Protein AF-Q2U4Q0-F1 (afdb_monomer)

Organism: Aspergillus oryzae (strain ATCC 42149 / RIB 40) (NCBI:txid510516)

Sequence (214 aa):
MKDWILLYANWPEGVLLLLQAGYKAHEYELYAALDFDCESSVCILIETGNVIVGYGELWAATRHPNSKIADLIIQALVDRRKRLQLLAEAHLSVDELSELKIRPDVLIDLQTQQVIQILRAKNIDLSGAIEPYPWSVYEALGHNYTIADRVWEAGFRDVDVPCVRGRTLLMTKRCETGLYFKYILEEAAWLLGKGAQPYRLCENTPALHFVGFA

pLDDT: mean 88.52, std 9.4, range [42.81, 96.56]

Radius of gyration: 18.7 Å; Cα contacts (8 Å, |Δi|>4): 264; chains: 1; bounding box: 43×41×54 Å

Mean predicted aligned error: 5.36 Å

Solvent-accessible surface area (backbone atoms only — not comparable to full-atom values): 12236 Å² total; per-residue (Å²): 132,71,73,70,62,41,69,31,19,69,32,46,70,53,45,50,52,42,47,74,73,68,48,80,66,47,58,64,42,45,52,34,3,58,76,58,70,23,59,65,27,39,51,55,47,52,74,66,57,63,33,77,74,47,58,68,55,44,32,51,32,63,72,43,89,56,63,64,53,30,48,54,51,51,49,55,39,45,54,27,34,50,50,38,48,53,52,44,68,75,74,45,52,73,65,58,36,54,76,65,65,64,47,99,86,36,46,70,42,58,52,45,51,61,54,52,50,54,42,49,75,69,70,52,88,50,85,74,40,76,72,96,68,80,58,42,76,73,73,29,36,76,88,41,58,73,57,51,51,51,48,36,74,70,27,53,62,68,54,61,57,51,34,100,84,55,38,23,65,64,46,64,66,70,68,56,88,82,67,58,66,67,57,59,52,53,48,48,51,49,42,46,75,67,65,31,58,55,73,46,65,45,96,86,40,38,24,49,54,46,58,76,74,83

Nearest PDB structures (foldseek):
  7dxc-assembly1_B  TM=4.354E-01  e=8.503E+00  Homo sapiens

Secondary structure (DSSP, 8-state):
--GGGGGGGG-HHHHHHHHHTT----HHHHHHHHHTT-HHHHHHHHHTS-S---HHHHHHHHH-S-HHHHHHHHHHHHHHHHHHHHHHHHHS-HHHHHHTT--TTS---TTHHHHHHHHHHTT---TTT--SS---GGGSSTT-HHHHHHHHHTT---SS---TTS--TTT-----TT--HHHHHHHHHHHHHTT--TT-EETTEEHHHHHHT-

Structure (mmCIF, N/CA/C/O backbone):
data_AF-Q2U4Q0-F1
#
_entry.id   AF-Q2U4Q0-F1
#
loop_
_atom_site.group_PDB
_atom_site.id
_atom_site.type_symbol
_atom_site.label_atom_id
_atom_site.label_alt_id
_atom_site.label_comp_id
_atom_site.label_asym_id
_atom_site.label_entity_id
_atom_site.label_seq_id
_atom_site.pdbx_PDB_ins_code
_atom_site.Cartn_x
_atom_site.Cartn_y
_atom_site.Cartn_z
_atom_site.occupancy
_atom_site.B_iso_or_equiv
_atom_site.auth_seq_id
_atom_site.auth_comp_id
_atom_site.auth_asym_id
_atom_site.auth_atom_id
_atom_site.pdbx_PDB_model_num
ATOM 1 N N . MET A 1 1 ? 21.121 -16.406 -8.727 1.00 52.62 1 MET A N 1
ATOM 2 C CA . MET A 1 1 ? 20.197 -15.728 -9.659 1.00 52.62 1 MET A CA 1
ATOM 3 C C . MET A 1 1 ? 20.902 -15.636 -11.002 1.00 52.62 1 MET A C 1
ATOM 5 O O . MET A 1 1 ? 22.125 -15.600 -10.999 1.00 52.62 1 MET A O 1
ATOM 9 N N . LYS A 1 2 ? 20.203 -15.728 -12.134 1.00 62.81 2 LYS A N 1
ATOM 10 C CA . LYS A 1 2 ? 20.845 -15.551 -13.443 1.00 62.81 2 LYS A CA 1
ATOM 11 C C . LYS A 1 2 ? 20.710 -14.076 -13.821 1.00 62.81 2 LYS A C 1
ATOM 13 O O . LYS A 1 2 ? 19.680 -13.697 -14.361 1.00 62.81 2 LYS A O 1
ATOM 18 N N . ASP A 1 3 ? 21.732 -13.276 -13.520 1.00 73.38 3 ASP A N 1
ATOM 19 C CA . ASP A 1 3 ? 21.724 -11.804 -13.650 1.00 73.38 3 ASP A CA 1
ATOM 20 C C . ASP A 1 3 ? 21.332 -11.301 -15.047 1.00 73.38 3 ASP A C 1
ATOM 22 O O . ASP A 1 3 ? 20.834 -10.190 -15.199 1.00 73.38 3 ASP A O 1
ATOM 26 N N . TRP A 1 4 ? 21.490 -12.137 -16.079 1.00 81.88 4 TRP A N 1
ATOM 27 C CA . TRP A 1 4 ? 21.080 -11.788 -17.435 1.00 81.88 4 TRP A CA 1
ATOM 28 C C . TRP A 1 4 ? 19.573 -11.570 -17.587 1.00 81.88 4 TRP A C 1
ATOM 30 O O . TRP A 1 4 ? 19.191 -10.836 -18.488 1.00 81.88 4 TRP A O 1
ATOM 40 N N . ILE A 1 5 ? 18.719 -12.175 -16.750 1.00 82.38 5 ILE A N 1
ATOM 41 C CA . ILE A 1 5 ? 17.253 -12.032 -16.861 1.00 82.38 5 ILE A CA 1
ATOM 42 C C . ILE A 1 5 ? 16.837 -10.585 -16.576 1.00 82.38 5 ILE A C 1
ATOM 44 O O . ILE A 1 5 ? 15.990 -10.040 -17.277 1.00 82.38 5 ILE A O 1
ATOM 48 N N . LEU A 1 6 ? 17.521 -9.923 -15.640 1.00 86.44 6 LEU A N 1
ATOM 49 C CA . LEU A 1 6 ? 17.271 -8.521 -15.306 1.00 86.44 6 LEU A CA 1
ATOM 50 C C . LEU A 1 6 ? 17.540 -7.592 -16.494 1.00 86.44 6 LEU A C 1
ATOM 52 O O . LEU A 1 6 ? 16.857 -6.587 -16.644 1.00 86.44 6 LEU A O 1
ATOM 56 N N . LEU A 1 7 ? 18.468 -7.951 -17.389 1.00 85.62 7 LEU A N 1
ATOM 57 C CA . LEU A 1 7 ? 18.750 -7.164 -18.595 1.00 85.62 7 LEU A CA 1
ATOM 58 C C . LEU A 1 7 ? 17.563 -7.111 -19.560 1.00 85.62 7 LEU A C 1
ATOM 60 O O . LEU A 1 7 ? 17.496 -6.189 -20.359 1.00 85.62 7 LEU A O 1
ATOM 64 N N . TYR A 1 8 ? 16.631 -8.067 -19.493 1.00 89.81 8 TYR A N 1
ATOM 65 C CA . TYR A 1 8 ? 15.433 -8.060 -20.334 1.00 89.81 8 TYR A CA 1
ATOM 66 C C . TYR A 1 8 ? 14.369 -7.100 -19.801 1.00 89.81 8 TYR A C 1
ATOM 68 O O . TYR A 1 8 ? 13.437 -6.784 -20.527 1.00 89.81 8 TYR A O 1
ATOM 76 N N . ALA A 1 9 ? 14.504 -6.588 -18.574 1.00 91.06 9 ALA A N 1
ATOM 77 C CA . ALA A 1 9 ? 13.522 -5.684 -17.985 1.00 91.06 9 ALA A CA 1
ATOM 78 C C . ALA A 1 9 ? 13.426 -4.327 -18.711 1.00 91.06 9 ALA A C 1
ATOM 80 O O . ALA A 1 9 ? 12.410 -3.648 -18.596 1.00 91.06 9 ALA A O 1
ATOM 81 N N . ASN A 1 10 ? 14.423 -3.950 -19.520 1.00 93.88 10 ASN A N 1
ATOM 82 C CA . ASN A 1 10 ? 14.345 -2.788 -20.415 1.00 93.88 10 ASN A CA 1
ATOM 83 C C . ASN A 1 10 ? 13.775 -3.107 -21.813 1.00 93.88 10 ASN A C 1
ATOM 85 O O . ASN A 1 10 ? 13.689 -2.212 -22.653 1.00 93.88 10 ASN A O 1
ATOM 89 N N . TRP A 1 11 ? 13.410 -4.366 -22.072 1.00 95.62 11 TRP A N 1
ATOM 90 C CA . TRP A 1 11 ? 12.935 -4.858 -23.360 1.00 95.62 11 TRP A CA 1
ATOM 91 C C . TRP A 1 11 ? 11.578 -5.571 -23.196 1.00 95.62 11 TRP A C 1
ATOM 93 O O . TRP A 1 11 ? 11.540 -6.788 -22.990 1.00 95.62 11 TRP A O 1
ATOM 103 N N . PRO A 1 12 ? 10.452 -4.840 -23.304 1.00 95.88 12 PRO A N 1
ATOM 104 C CA . PRO A 1 12 ? 9.107 -5.367 -23.054 1.00 95.88 12 PRO A CA 1
ATOM 105 C C . PRO A 1 12 ? 8.765 -6.636 -23.847 1.00 95.88 12 PRO A C 1
ATOM 107 O O . PRO A 1 12 ? 8.226 -7.595 -23.293 1.00 95.88 12 PRO A O 1
ATOM 110 N N . GLU A 1 13 ? 9.118 -6.697 -25.133 1.00 96.56 13 GLU A N 1
ATOM 111 C CA . GLU A 1 13 ? 8.886 -7.885 -25.959 1.00 96.56 13 GLU A CA 1
ATOM 112 C C . GLU A 1 13 ? 9.738 -9.070 -25.488 1.00 96.56 13 GLU A C 1
ATOM 114 O O . GLU A 1 13 ? 9.281 -10.211 -25.511 1.00 96.56 13 GLU A O 1
ATOM 119 N N . GLY A 1 14 ? 10.952 -8.804 -25.003 1.00 93.69 14 GLY A N 1
ATOM 120 C CA . GLY A 1 14 ? 11.817 -9.800 -24.381 1.00 93.69 14 GLY A CA 1
ATOM 121 C C . GLY A 1 14 ? 11.211 -10.378 -23.104 1.00 93.69 14 GLY A C 1
ATOM 122 O O . GLY A 1 14 ? 11.193 -11.598 -22.935 1.00 93.69 14 GLY A O 1
ATOM 123 N N . VAL A 1 15 ? 10.652 -9.523 -22.239 1.00 94.00 15 VAL A N 1
ATOM 124 C CA . VAL A 1 15 ? 9.909 -9.955 -21.042 1.00 94.00 15 VAL A CA 1
ATOM 125 C C . VAL A 1 15 ? 8.746 -10.864 -21.438 1.00 94.00 15 VAL A C 1
ATOM 127 O O . VAL A 1 15 ? 8.617 -11.961 -20.895 1.00 94.00 15 VAL A O 1
ATOM 130 N N . LEU A 1 16 ? 7.938 -10.466 -22.426 1.00 95.19 16 LEU A N 1
ATOM 131 C CA . LEU A 1 16 ? 6.813 -11.276 -22.908 1.00 95.19 16 LEU A CA 1
ATOM 132 C C . LEU A 1 16 ? 7.259 -12.641 -23.435 1.00 95.19 16 LEU A C 1
ATOM 134 O O . LEU A 1 16 ? 6.641 -13.649 -23.098 1.00 95.19 16 LEU A O 1
ATOM 138 N N . LEU A 1 17 ? 8.340 -12.698 -24.217 1.00 94.94 17 LEU A N 1
ATOM 139 C CA . LEU A 1 17 ? 8.884 -13.958 -24.731 1.00 94.94 17 LEU A CA 1
ATOM 140 C C . LEU A 1 17 ? 9.327 -14.894 -23.600 1.00 94.94 17 LEU A C 1
ATOM 142 O O . LEU A 1 17 ? 9.048 -16.093 -23.653 1.00 94.94 17 LEU A O 1
ATOM 146 N N . LEU A 1 18 ? 9.981 -14.362 -22.561 1.00 92.94 18 LEU A N 1
ATOM 147 C CA . LEU A 1 18 ? 10.373 -15.153 -21.393 1.00 92.94 18 LEU A CA 1
ATOM 148 C C . LEU A 1 18 ? 9.142 -15.710 -20.670 1.00 92.94 18 LEU A C 1
ATOM 150 O O . LEU A 1 18 ? 9.081 -16.913 -20.402 1.00 92.94 18 LEU A O 1
ATOM 154 N N . LEU A 1 19 ? 8.143 -14.866 -20.404 1.00 93.25 19 LEU A N 1
ATOM 155 C CA . LEU A 1 19 ? 6.892 -15.270 -19.757 1.00 93.25 19 LEU A CA 1
ATOM 156 C C . LEU A 1 19 ? 6.155 -16.351 -20.566 1.00 93.25 19 LEU A C 1
ATOM 158 O O . LEU A 1 19 ? 5.730 -17.362 -20.007 1.00 93.25 19 LEU A O 1
ATOM 162 N N . GLN A 1 20 ? 6.068 -16.191 -21.889 1.00 93.94 20 GLN A N 1
ATOM 163 C CA . GLN A 1 20 ? 5.470 -17.175 -22.801 1.00 93.94 20 GLN A CA 1
ATOM 164 C C . GLN A 1 20 ? 6.229 -18.508 -22.817 1.00 93.94 20 GLN A C 1
ATOM 166 O O . GLN A 1 20 ? 5.615 -19.563 -22.969 1.00 93.94 20 GLN A O 1
ATOM 171 N N . ALA A 1 21 ? 7.547 -18.485 -22.605 1.00 94.44 21 ALA A N 1
ATOM 172 C CA . ALA A 1 21 ? 8.371 -19.684 -22.458 1.00 94.44 21 ALA A CA 1
ATOM 173 C C . ALA A 1 21 ? 8.210 -20.380 -21.087 1.00 94.44 21 ALA A C 1
ATOM 175 O O . ALA A 1 21 ? 8.900 -21.363 -20.809 1.00 94.44 21 ALA A O 1
ATOM 176 N N . GLY A 1 22 ? 7.311 -19.893 -20.225 1.00 92.12 22 GLY A N 1
ATOM 177 C CA . GLY A 1 22 ? 7.033 -20.457 -18.904 1.00 92.12 22 GLY A CA 1
ATOM 178 C C . GLY A 1 22 ? 7.947 -19.930 -17.799 1.00 92.12 22 GLY A C 1
ATOM 179 O O . GLY A 1 22 ? 7.948 -20.481 -16.694 1.00 92.12 22 GLY A O 1
ATOM 180 N N . TYR A 1 23 ? 8.727 -18.879 -18.067 1.00 91.62 23 TYR A N 1
ATOM 181 C CA . TYR A 1 23 ? 9.462 -18.189 -17.017 1.00 91.62 23 TYR A CA 1
ATOM 182 C C . TYR A 1 23 ? 8.485 -17.529 -16.037 1.00 91.62 23 TYR A C 1
ATOM 184 O O . TYR A 1 23 ? 7.518 -16.884 -16.440 1.00 91.62 23 TYR A O 1
ATOM 192 N N . LYS A 1 24 ? 8.752 -17.677 -14.738 1.00 90.81 24 LYS A N 1
ATOM 193 C CA . LYS A 1 24 ? 7.996 -17.008 -13.678 1.00 90.81 24 LYS A CA 1
ATOM 194 C C . LYS A 1 24 ? 8.797 -15.810 -13.196 1.00 90.81 24 LYS A C 1
ATOM 196 O O . LYS A 1 24 ? 9.870 -15.998 -12.623 1.00 90.81 24 LYS A O 1
ATOM 201 N N . ALA A 1 25 ? 8.281 -14.615 -13.461 1.00 89.81 25 ALA A N 1
ATOM 202 C CA . ALA A 1 25 ? 8.851 -13.378 -12.946 1.00 89.81 25 ALA A CA 1
ATOM 203 C C . ALA A 1 25 ? 8.708 -13.298 -11.421 1.00 89.81 25 ALA A C 1
ATOM 205 O O . ALA A 1 25 ? 7.755 -13.837 -10.853 1.00 89.81 25 ALA A O 1
ATOM 206 N N . HIS A 1 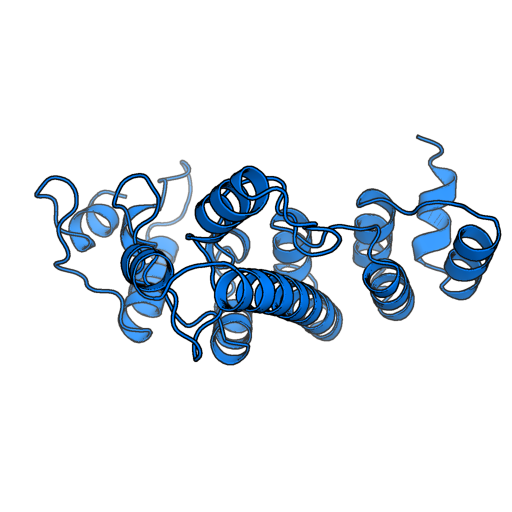26 ? 9.662 -12.622 -10.794 1.00 88.69 26 HIS A N 1
ATOM 207 C CA . HIS A 1 26 ? 9.711 -12.312 -9.374 1.00 88.69 26 HIS A CA 1
ATOM 208 C C . HIS A 1 26 ? 9.903 -10.796 -9.196 1.00 88.69 26 HIS A C 1
ATOM 210 O O . HIS A 1 26 ? 9.943 -10.018 -10.151 1.00 88.69 26 HIS A O 1
ATOM 216 N N . GLU A 1 27 ? 10.018 -10.356 -7.949 1.00 88.38 27 GLU A N 1
ATOM 217 C CA . GLU A 1 27 ? 10.140 -8.947 -7.580 1.00 88.38 27 GLU A CA 1
ATOM 218 C C . GLU A 1 27 ? 11.406 -8.299 -8.168 1.00 88.38 27 GLU A C 1
ATOM 220 O O . GLU A 1 27 ? 11.396 -7.120 -8.510 1.00 88.38 27 GLU A O 1
ATOM 225 N N . TYR A 1 28 ? 12.484 -9.067 -8.363 1.00 89.56 28 TYR A N 1
ATOM 226 C CA . TYR A 1 28 ? 13.745 -8.564 -8.920 1.00 89.56 28 TYR A CA 1
ATOM 227 C C . TYR A 1 28 ? 13.606 -8.028 -10.347 1.00 89.56 28 TYR A C 1
ATOM 229 O O . TYR A 1 28 ? 14.205 -7.006 -10.675 1.00 89.56 28 TYR A O 1
ATOM 237 N N . GLU A 1 29 ? 12.806 -8.682 -11.192 1.00 92.19 29 GLU A N 1
ATOM 238 C CA . GLU A 1 29 ? 12.559 -8.208 -12.555 1.00 92.19 29 GLU A CA 1
ATOM 239 C C . GLU A 1 29 ? 11.753 -6.903 -12.551 1.00 92.19 29 GLU A C 1
ATOM 241 O O . GLU A 1 29 ? 11.990 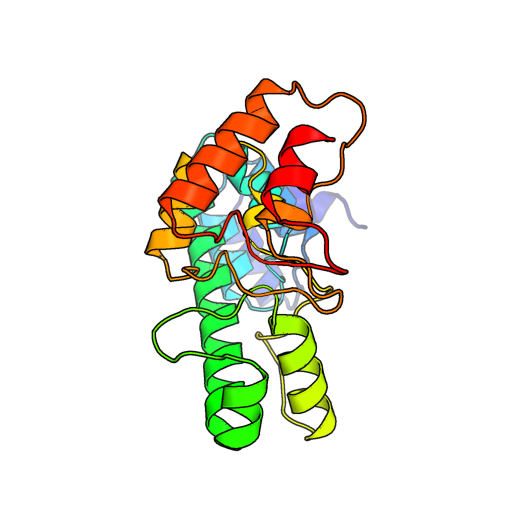-6.037 -13.393 1.00 92.19 29 GLU A O 1
ATOM 246 N N . LEU A 1 30 ? 10.853 -6.728 -11.575 1.00 92.81 30 LEU A N 1
ATOM 247 C CA . LEU A 1 30 ? 10.122 -5.477 -11.390 1.00 92.81 30 LEU A CA 1
ATOM 248 C C . LEU A 1 30 ? 11.056 -4.359 -10.920 1.00 92.81 30 LEU A C 1
ATOM 250 O O . LEU A 1 30 ? 11.020 -3.283 -11.506 1.00 92.81 30 LEU A O 1
ATOM 254 N N . TYR A 1 31 ? 11.944 -4.611 -9.951 1.00 91.62 31 TYR A N 1
ATOM 255 C CA . TYR A 1 31 ? 12.970 -3.632 -9.563 1.00 91.62 31 TYR A CA 1
ATOM 256 C C . TYR A 1 31 ? 13.856 -3.231 -10.741 1.00 91.62 31 TYR A C 1
ATOM 258 O O . TYR A 1 31 ? 14.076 -2.044 -10.951 1.00 91.62 31 TYR A O 1
ATOM 266 N N . ALA A 1 32 ? 14.299 -4.189 -11.557 1.00 92.44 32 ALA A N 1
ATOM 267 C CA . ALA A 1 32 ? 15.077 -3.875 -12.749 1.00 92.44 32 ALA A CA 1
ATOM 268 C C . ALA A 1 32 ? 14.277 -3.011 -13.742 1.00 92.44 32 ALA A C 1
ATOM 270 O O . ALA A 1 32 ? 14.813 -2.049 -14.284 1.00 92.44 32 ALA A O 1
ATOM 271 N N . ALA A 1 33 ? 12.990 -3.302 -13.962 1.00 93.88 33 ALA A N 1
ATOM 272 C CA . ALA A 1 33 ? 12.140 -2.497 -14.842 1.00 93.88 33 ALA A CA 1
ATOM 273 C C . ALA A 1 33 ? 11.937 -1.067 -14.310 1.00 93.88 33 ALA A C 1
ATOM 275 O O . ALA A 1 33 ? 11.908 -0.124 -15.103 1.00 93.88 33 ALA A O 1
ATOM 276 N N . LEU A 1 34 ? 11.836 -0.908 -12.984 1.00 93.12 34 LEU A N 1
ATOM 277 C CA . LEU A 1 34 ? 11.819 0.394 -12.314 1.00 93.12 34 LEU A CA 1
ATOM 278 C C . LEU A 1 34 ? 13.154 1.130 -12.512 1.00 93.12 34 LEU A C 1
ATOM 280 O O . LEU A 1 34 ? 13.144 2.281 -12.926 1.00 93.12 34 LEU A O 1
ATOM 284 N N . ASP A 1 35 ? 14.293 0.469 -12.295 1.00 91.56 35 ASP A N 1
ATOM 285 C CA . ASP A 1 35 ? 15.627 1.067 -12.463 1.00 91.56 35 ASP A CA 1
ATOM 286 C C . ASP A 1 35 ? 15.902 1.504 -13.913 1.00 91.56 35 ASP A C 1
ATOM 288 O O . ASP A 1 35 ? 16.588 2.500 -14.151 1.00 91.56 35 ASP A O 1
ATOM 292 N N . PHE A 1 36 ? 15.356 0.778 -14.892 1.00 92.56 36 PHE A N 1
ATOM 293 C CA . PHE A 1 36 ? 15.448 1.122 -16.311 1.00 92.56 36 PHE A CA 1
ATOM 294 C C . PHE A 1 36 ? 14.416 2.161 -16.781 1.00 92.56 36 PHE A C 1
ATOM 296 O O . PHE A 1 36 ? 14.435 2.501 -17.964 1.00 92.56 36 PHE A O 1
ATOM 303 N N . ASP A 1 37 ? 13.523 2.651 -15.910 1.00 94.06 37 ASP A N 1
ATOM 304 C CA . ASP A 1 37 ? 12.395 3.530 -16.271 1.00 94.06 37 ASP A CA 1
ATOM 305 C C . ASP A 1 37 ? 11.551 2.954 -17.430 1.00 94.06 37 ASP A C 1
ATOM 307 O O . ASP A 1 37 ? 11.151 3.641 -18.373 1.00 94.06 37 ASP A O 1
ATOM 311 N N . CYS A 1 38 ? 11.310 1.639 -17.398 1.00 94.81 38 CYS A N 1
ATOM 312 C CA . CYS A 1 38 ? 10.615 0.929 -18.467 1.00 94.81 38 CYS A CA 1
ATOM 313 C C . CYS A 1 38 ? 9.142 0.684 -18.107 1.00 94.81 38 CYS A C 1
ATOM 315 O O . CYS A 1 38 ? 8.758 -0.406 -17.679 1.00 94.81 38 CYS A O 1
ATOM 317 N N . GLU A 1 39 ? 8.301 1.702 -18.315 1.00 95.94 39 GLU A N 1
ATOM 318 C CA . GLU A 1 39 ? 6.855 1.680 -18.019 1.00 95.94 39 GLU A CA 1
ATOM 319 C C . GLU A 1 39 ? 6.140 0.433 -18.573 1.00 95.94 39 GLU A C 1
ATOM 321 O O . GLU A 1 39 ? 5.369 -0.214 -17.865 1.00 95.94 39 GLU A O 1
ATOM 326 N N . SER A 1 40 ? 6.423 0.051 -19.823 1.00 96.19 40 SER A N 1
ATOM 327 C CA . SER A 1 40 ? 5.791 -1.113 -20.455 1.00 96.19 40 SER A CA 1
ATOM 328 C C . SER A 1 40 ? 6.171 -2.429 -19.778 1.00 96.19 40 SER A C 1
ATOM 330 O O . SER A 1 40 ? 5.297 -3.262 -19.551 1.00 96.19 40 SER A O 1
ATOM 332 N N . SER A 1 41 ? 7.442 -2.613 -19.407 1.00 96.06 41 SER A N 1
ATOM 333 C CA . SER A 1 41 ? 7.876 -3.806 -18.672 1.00 96.06 41 SER A CA 1
ATOM 334 C C . SER A 1 41 ? 7.278 -3.853 -17.270 1.00 96.06 41 SER A C 1
ATOM 336 O O . SER A 1 41 ? 6.834 -4.916 -16.846 1.00 96.06 41 SER A O 1
ATOM 338 N N . VAL A 1 42 ? 7.200 -2.714 -16.570 1.00 95.69 42 VAL A N 1
ATOM 339 C CA . VAL A 1 42 ? 6.515 -2.611 -15.269 1.00 95.69 42 VAL A CA 1
ATOM 340 C C . VAL A 1 42 ? 5.065 -3.079 -15.395 1.00 95.69 42 VAL A C 1
ATOM 342 O O . VAL A 1 42 ? 4.631 -3.932 -14.623 1.00 95.69 42 VAL A O 1
ATOM 345 N N . CYS A 1 43 ? 4.339 -2.578 -16.398 1.00 95.75 43 CYS A N 1
ATOM 346 C CA . CYS A 1 43 ? 2.952 -2.963 -16.655 1.00 95.75 43 CYS A CA 1
ATOM 347 C C . CYS A 1 43 ? 2.816 -4.477 -16.893 1.00 95.75 43 CYS A C 1
ATOM 349 O O . CYS A 1 43 ? 2.079 -5.150 -16.174 1.00 95.75 43 CYS A O 1
ATOM 351 N N . ILE A 1 44 ? 3.608 -5.033 -17.818 1.00 95.62 44 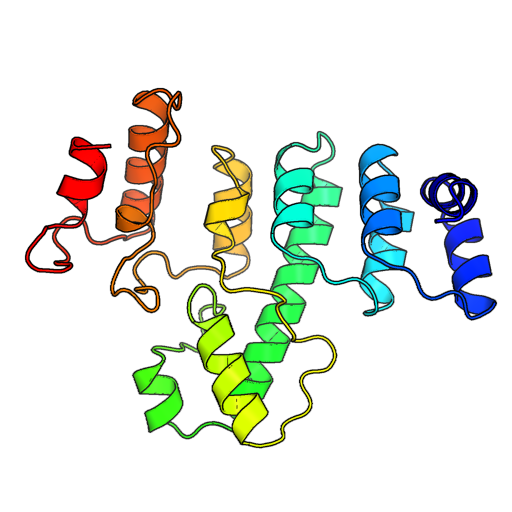ILE A N 1
ATOM 352 C CA . ILE A 1 44 ? 3.598 -6.468 -18.148 1.00 95.62 44 ILE A CA 1
ATOM 353 C C . ILE A 1 44 ? 3.855 -7.328 -16.905 1.00 95.62 44 ILE A C 1
ATOM 355 O O . ILE A 1 44 ? 3.164 -8.321 -16.681 1.00 95.62 44 ILE A O 1
ATOM 359 N N . LEU A 1 45 ? 4.851 -6.962 -16.092 1.00 94.81 45 LEU A N 1
ATOM 360 C CA . LEU A 1 45 ? 5.237 -7.723 -14.903 1.00 94.81 45 LEU A CA 1
ATOM 361 C C . LEU A 1 45 ? 4.123 -7.735 -13.849 1.00 94.81 45 LEU A C 1
ATOM 363 O O . LEU A 1 45 ? 3.830 -8.798 -13.293 1.00 94.81 45 LEU A O 1
ATOM 367 N N . ILE A 1 46 ? 3.466 -6.594 -13.623 1.00 93.44 46 ILE A N 1
ATOM 368 C CA . ILE A 1 46 ? 2.314 -6.469 -12.716 1.00 93.44 46 ILE A CA 1
ATOM 369 C C . ILE A 1 46 ? 1.135 -7.315 -13.213 1.00 93.44 46 ILE A C 1
ATOM 371 O O . ILE A 1 46 ? 0.556 -8.080 -12.439 1.00 93.44 46 ILE A O 1
ATOM 375 N N . GLU A 1 47 ? 0.807 -7.233 -14.505 1.00 91.88 47 GLU A N 1
ATOM 376 C CA . GLU A 1 47 ? -0.321 -7.951 -15.113 1.00 91.88 47 GLU A CA 1
ATOM 377 C C . GLU A 1 47 ? -0.185 -9.477 -15.025 1.00 91.88 47 GLU A C 1
ATOM 379 O O . GLU A 1 47 ? -1.189 -10.190 -15.038 1.00 91.88 47 GLU A O 1
ATOM 384 N N . THR A 1 48 ? 1.036 -10.002 -14.870 1.00 88.06 48 THR A N 1
ATOM 385 C CA . THR A 1 48 ? 1.231 -11.447 -14.679 1.00 88.06 48 THR A CA 1
ATOM 386 C C . THR A 1 48 ? 0.615 -11.984 -13.386 1.00 88.06 48 THR A C 1
ATOM 388 O O . THR A 1 48 ? 0.381 -13.189 -13.285 1.00 88.06 48 THR A O 1
ATOM 391 N N . GLY A 1 49 ? 0.418 -11.131 -12.373 1.00 83.50 49 GLY A N 1
ATOM 392 C CA . GLY A 1 49 ? -0.038 -11.525 -11.038 1.00 83.50 49 GLY A CA 1
ATOM 393 C C . GLY A 1 49 ? 0.945 -12.401 -10.247 1.00 83.50 49 GLY A C 1
ATOM 394 O O . GLY A 1 49 ? 0.620 -12.811 -9.134 1.00 83.50 49 GLY A O 1
ATOM 395 N N . ASN A 1 50 ? 2.131 -12.694 -10.797 1.00 84.94 50 ASN A N 1
ATOM 396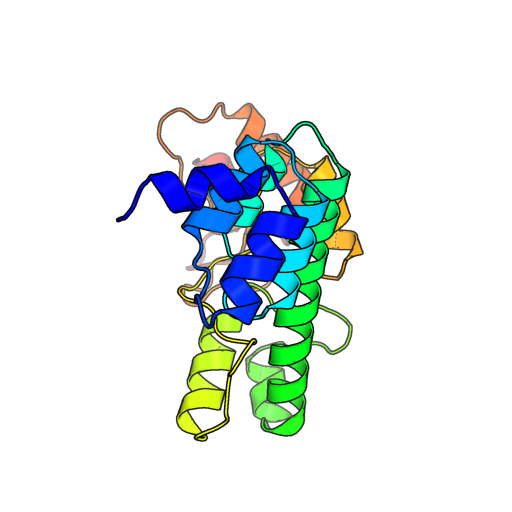 C CA . ASN A 1 50 ? 3.178 -13.464 -10.116 1.00 84.94 50 ASN A CA 1
ATOM 397 C C . ASN A 1 50 ? 4.042 -12.586 -9.206 1.00 84.94 50 ASN A C 1
ATOM 399 O O . ASN A 1 50 ? 4.635 -13.094 -8.258 1.00 84.94 50 ASN A O 1
ATOM 403 N N . VAL A 1 51 ? 4.112 -11.287 -9.502 1.00 88.38 51 VAL A N 1
ATOM 404 C CA . VAL A 1 51 ? 4.899 -10.316 -8.743 1.00 88.38 51 VAL A CA 1
ATOM 405 C C . VAL A 1 51 ? 4.005 -9.614 -7.732 1.00 88.38 51 VAL A C 1
ATOM 407 O O . VAL A 1 51 ? 2.945 -9.088 -8.078 1.00 88.38 51 VAL A O 1
ATOM 410 N N . ILE A 1 52 ? 4.436 -9.589 -6.473 1.00 88.06 52 ILE A N 1
ATOM 411 C CA . ILE A 1 52 ? 3.717 -8.891 -5.412 1.00 88.06 52 ILE A CA 1
ATOM 412 C C . ILE A 1 52 ? 4.212 -7.446 -5.351 1.00 88.06 52 ILE A C 1
ATOM 414 O O . ILE A 1 52 ? 5.342 -7.188 -4.956 1.00 88.06 52 ILE A O 1
ATOM 418 N N . VAL A 1 53 ? 3.342 -6.494 -5.692 1.00 90.38 53 VAL A N 1
ATOM 419 C CA . VAL A 1 53 ? 3.610 -5.066 -5.472 1.00 90.38 53 VAL A CA 1
ATOM 420 C C . VAL A 1 53 ? 3.354 -4.741 -4.004 1.00 90.38 53 VAL A C 1
ATOM 422 O O . VAL A 1 53 ? 2.197 -4.688 -3.590 1.00 90.38 53 VAL A O 1
ATOM 425 N N . GLY A 1 54 ? 4.403 -4.553 -3.206 1.00 90.06 54 GLY A N 1
ATOM 426 C CA . GLY A 1 54 ? 4.341 -4.304 -1.767 1.00 90.06 54 GLY A CA 1
ATOM 427 C C . GLY A 1 54 ? 4.998 -2.987 -1.343 1.00 90.06 54 GLY A C 1
ATOM 428 O O . GLY A 1 54 ? 5.042 -2.010 -2.091 1.00 90.06 54 GLY A O 1
ATOM 429 N N . TYR A 1 55 ? 5.491 -2.958 -0.101 1.00 90.81 55 TYR A N 1
ATOM 430 C CA . TYR A 1 55 ? 6.150 -1.786 0.485 1.00 90.81 55 TYR A CA 1
ATOM 431 C C . TYR A 1 55 ? 7.378 -1.354 -0.317 1.00 90.81 55 TYR A C 1
ATOM 433 O O . TYR A 1 55 ? 7.560 -0.164 -0.545 1.00 90.81 55 TYR A O 1
ATOM 441 N N . GLY A 1 56 ? 8.230 -2.299 -0.729 1.00 90.12 56 GLY A N 1
ATOM 442 C CA . GLY A 1 56 ? 9.500 -1.983 -1.386 1.00 90.12 56 GLY A CA 1
ATOM 443 C C . GLY A 1 56 ? 9.298 -1.378 -2.773 1.00 90.12 56 GLY A C 1
ATOM 444 O O . GLY A 1 56 ? 9.942 -0.390 -3.121 1.00 90.12 56 GLY A O 1
ATOM 445 N N . GLU A 1 57 ? 8.333 -1.903 -3.524 1.00 91.56 57 GLU A N 1
ATOM 446 C CA . GLU A 1 57 ? 7.968 -1.422 -4.853 1.00 91.56 57 GLU A CA 1
ATOM 447 C C . GLU A 1 57 ? 7.322 -0.033 -4.767 1.00 91.56 57 GLU A C 1
ATOM 449 O O . GLU A 1 57 ? 7.669 0.857 -5.543 1.00 91.56 57 GLU A O 1
ATOM 454 N N . LEU A 1 58 ? 6.443 0.196 -3.780 1.00 92.75 58 LEU A N 1
ATOM 455 C CA . LEU A 1 58 ? 5.884 1.525 -3.519 1.00 92.75 58 LEU A CA 1
ATOM 456 C C . LEU A 1 58 ? 6.964 2.517 -3.077 1.00 92.75 58 LEU A C 1
ATOM 458 O O . LEU A 1 58 ? 7.003 3.643 -3.572 1.00 92.75 58 LEU A O 1
ATOM 462 N N . TRP A 1 59 ? 7.869 2.101 -2.191 1.00 91.69 59 TRP A N 1
ATOM 463 C CA . TRP A 1 59 ? 8.989 2.923 -1.742 1.00 91.69 59 TRP A CA 1
ATOM 464 C C . TRP A 1 59 ? 9.888 3.329 -2.914 1.00 91.69 59 TRP A C 1
ATOM 466 O O . TRP A 1 59 ? 10.203 4.512 -3.061 1.00 91.69 59 TRP A O 1
ATOM 476 N N . ALA A 1 60 ? 10.234 2.391 -3.799 1.00 90.88 60 ALA A N 1
ATOM 477 C CA . ALA A 1 60 ? 10.989 2.677 -5.016 1.00 90.88 60 ALA A CA 1
ATOM 478 C C . ALA A 1 60 ? 10.233 3.662 -5.925 1.00 90.88 60 ALA A C 1
ATOM 480 O O . ALA A 1 60 ? 10.790 4.681 -6.339 1.00 90.88 60 ALA A O 1
ATOM 481 N N . ALA A 1 61 ? 8.938 3.427 -6.150 1.00 89.75 61 ALA A N 1
ATOM 482 C CA . ALA A 1 61 ? 8.092 4.286 -6.972 1.00 89.75 61 ALA A CA 1
ATOM 483 C C . ALA A 1 61 ? 7.981 5.724 -6.436 1.00 89.75 61 ALA A C 1
ATOM 485 O O . ALA A 1 61 ? 7.936 6.671 -7.218 1.00 89.75 61 ALA A O 1
ATOM 486 N N . THR A 1 62 ? 7.996 5.924 -5.113 1.00 89.56 62 THR A N 1
ATOM 487 C CA . THR A 1 62 ? 7.925 7.273 -4.513 1.00 89.56 62 THR A CA 1
ATOM 488 C C . THR A 1 62 ? 9.151 8.137 -4.791 1.00 89.56 62 THR A C 1
ATOM 490 O O . THR A 1 62 ? 9.085 9.363 -4.682 1.00 89.56 62 THR A O 1
ATOM 493 N N . ARG A 1 63 ? 10.274 7.505 -5.133 1.00 88.75 63 ARG A N 1
ATOM 494 C CA . ARG A 1 63 ? 11.557 8.152 -5.431 1.00 88.75 63 ARG A CA 1
ATOM 495 C C . ARG A 1 63 ? 11.817 8.221 -6.934 1.00 88.75 63 ARG A C 1
ATOM 497 O O . ARG A 1 63 ? 12.806 8.819 -7.353 1.00 88.75 63 ARG A O 1
ATOM 504 N N . HIS A 1 64 ? 10.942 7.608 -7.724 1.00 89.38 64 HIS A N 1
ATOM 505 C CA . HIS A 1 64 ? 11.093 7.486 -9.157 1.00 89.38 64 HIS A CA 1
ATOM 506 C C . HIS A 1 64 ? 10.700 8.804 -9.859 1.00 89.38 64 HIS A C 1
ATOM 508 O O . HIS A 1 64 ? 9.662 9.384 -9.530 1.00 89.38 64 HIS A O 1
ATOM 514 N N . PRO A 1 65 ? 11.491 9.305 -10.829 1.00 88.06 65 PRO A N 1
ATOM 515 C CA . PRO A 1 65 ? 11.195 10.568 -11.514 1.00 88.06 65 PRO A CA 1
ATOM 516 C C . PRO A 1 65 ? 9.962 10.484 -12.426 1.00 88.06 65 PRO A C 1
ATOM 518 O O . PRO A 1 65 ? 9.266 11.479 -12.627 1.00 88.06 65 PRO A O 1
ATOM 521 N N . ASN A 1 66 ? 9.678 9.303 -12.977 1.00 91.00 66 ASN A N 1
ATOM 522 C CA . ASN A 1 66 ? 8.517 9.068 -13.828 1.00 91.00 66 ASN A CA 1
ATOM 523 C C . ASN A 1 66 ? 7.250 8.844 -12.986 1.00 91.00 66 ASN A C 1
ATOM 525 O O . ASN A 1 66 ? 7.074 7.795 -12.362 1.00 91.00 66 ASN A O 1
ATOM 529 N N . SER A 1 67 ? 6.345 9.824 -13.002 1.00 90.56 67 SER A N 1
ATOM 530 C CA . SER A 1 67 ? 5.100 9.787 -12.230 1.00 90.56 67 SER A CA 1
ATOM 531 C C . SER A 1 67 ? 4.120 8.706 -12.685 1.00 90.56 67 SER A C 1
ATOM 533 O O . SER A 1 67 ? 3.300 8.287 -11.865 1.00 90.56 67 SER A O 1
ATOM 535 N N . LYS A 1 68 ? 4.203 8.239 -13.938 1.00 93.56 68 LYS A N 1
ATOM 536 C CA . LYS A 1 68 ? 3.334 7.176 -14.462 1.00 93.56 68 LYS A CA 1
ATOM 537 C C . LYS A 1 68 ? 3.672 5.816 -13.874 1.00 93.56 68 LYS A C 1
ATOM 539 O O . LYS A 1 68 ? 2.772 5.048 -13.560 1.00 93.56 68 LYS A O 1
ATOM 544 N N . ILE A 1 69 ? 4.956 5.542 -13.648 1.00 93.75 69 ILE A N 1
ATOM 545 C CA . ILE A 1 69 ? 5.383 4.332 -12.937 1.00 93.75 69 ILE A CA 1
ATOM 546 C C . ILE A 1 69 ? 4.784 4.312 -11.527 1.00 93.75 69 ILE A C 1
ATOM 548 O O . ILE A 1 69 ? 4.264 3.288 -11.092 1.00 93.75 69 ILE A O 1
ATOM 552 N N . ALA A 1 70 ? 4.767 5.456 -10.837 1.00 93.12 70 ALA A N 1
ATOM 553 C CA . ALA A 1 70 ? 4.088 5.548 -9.551 1.00 93.12 70 ALA A CA 1
ATOM 554 C C . ALA A 1 70 ? 2.572 5.298 -9.656 1.00 93.12 70 ALA A C 1
ATOM 556 O O . ALA A 1 70 ? 2.035 4.619 -8.787 1.00 93.12 70 ALA A O 1
ATOM 557 N N . ASP A 1 71 ? 1.890 5.763 -10.711 1.00 95.12 71 ASP A N 1
ATOM 558 C CA . ASP A 1 71 ? 0.472 5.421 -10.933 1.00 95.12 71 ASP A CA 1
ATOM 559 C C . ASP A 1 71 ? 0.262 3.920 -11.130 1.00 95.12 71 ASP A C 1
ATOM 561 O O . ASP A 1 71 ? -0.651 3.362 -10.530 1.00 95.12 71 ASP A O 1
ATOM 565 N N . LEU A 1 72 ? 1.107 3.256 -11.925 1.00 96.12 72 LEU A N 1
ATOM 566 C CA . LEU A 1 72 ? 1.016 1.808 -12.146 1.00 96.12 72 LEU A CA 1
ATOM 567 C C . LEU A 1 72 ? 1.149 1.034 -10.830 1.00 96.12 72 LEU A C 1
ATOM 569 O O . LEU A 1 72 ? 0.364 0.128 -10.554 1.00 96.12 72 LEU A O 1
ATOM 573 N N . ILE A 1 73 ? 2.106 1.427 -9.990 1.00 95.56 73 ILE A N 1
ATOM 574 C CA . ILE A 1 73 ? 2.346 0.800 -8.688 1.00 95.56 73 ILE A CA 1
ATOM 575 C C . ILE A 1 73 ? 1.188 1.061 -7.716 1.00 95.56 73 ILE A C 1
ATOM 577 O O . ILE A 1 73 ? 0.722 0.133 -7.053 1.00 95.56 73 ILE A O 1
ATOM 581 N N . ILE A 1 74 ? 0.668 2.293 -7.659 1.00 96.00 74 ILE A N 1
ATOM 582 C CA . ILE A 1 74 ? -0.510 2.625 -6.843 1.00 96.00 74 ILE A CA 1
ATOM 583 C C . ILE A 1 74 ? -1.729 1.830 -7.319 1.00 96.00 74 ILE A C 1
ATOM 585 O O . ILE A 1 74 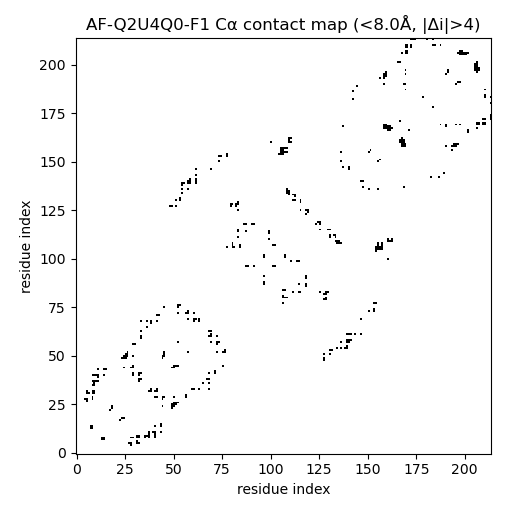? -2.435 1.256 -6.493 1.00 96.00 74 ILE A O 1
ATOM 589 N N . GLN A 1 75 ? -1.965 1.747 -8.628 1.00 96.00 75 GLN A N 1
ATOM 590 C CA . GLN A 1 75 ? -3.104 1.020 -9.183 1.00 96.00 75 GLN A CA 1
ATOM 591 C C . GLN A 1 75 ? -3.018 -0.481 -8.879 1.00 96.00 75 GLN A C 1
ATOM 593 O O . GLN A 1 75 ? -3.999 -1.067 -8.426 1.00 96.00 75 GLN A O 1
ATOM 598 N N . ALA A 1 76 ? -1.835 -1.087 -9.007 1.00 94.50 76 ALA A N 1
ATOM 599 C CA . ALA A 1 76 ? -1.617 -2.486 -8.641 1.00 94.50 76 ALA A CA 1
ATOM 600 C C . ALA A 1 76 ? -1.919 -2.759 -7.155 1.00 94.50 76 ALA A C 1
ATOM 602 O O . ALA A 1 76 ? -2.519 -3.780 -6.806 1.00 94.50 76 ALA A O 1
ATOM 603 N N . LEU A 1 77 ? -1.549 -1.828 -6.267 1.00 94.56 77 LEU A N 1
ATOM 604 C CA . LEU A 1 77 ? -1.903 -1.897 -4.849 1.00 94.56 77 LEU A CA 1
ATOM 605 C C . LEU A 1 77 ? -3.411 -1.777 -4.632 1.00 94.56 77 LEU A C 1
ATOM 607 O O . LEU A 1 77 ? -3.980 -2.568 -3.880 1.00 94.56 77 LEU A O 1
ATOM 611 N N . VAL A 1 78 ? -4.062 -0.818 -5.292 1.00 95.31 78 VAL A N 1
ATOM 612 C CA . VAL A 1 78 ? -5.517 -0.621 -5.225 1.00 95.31 78 VAL A CA 1
ATOM 613 C C . VAL A 1 78 ? -6.248 -1.893 -5.628 1.00 95.31 78 VAL A C 1
ATOM 615 O O . VAL A 1 78 ? -7.118 -2.352 -4.890 1.00 95.31 78 VAL A O 1
ATOM 618 N N . ASP A 1 79 ? -5.887 -2.490 -6.760 1.00 93.75 79 ASP A N 1
ATOM 619 C CA . ASP A 1 79 ? -6.564 -3.674 -7.290 1.00 93.75 79 ASP A CA 1
ATOM 620 C C . ASP A 1 79 ? -6.423 -4.868 -6.345 1.00 93.75 79 ASP A C 1
ATOM 622 O O . ASP A 1 79 ? -7.398 -5.567 -6.052 1.00 93.75 79 ASP A O 1
ATOM 626 N N . ARG A 1 80 ? -5.232 -5.047 -5.770 1.00 92.50 80 ARG A N 1
ATOM 627 C CA . ARG A 1 80 ? -4.970 -6.085 -4.772 1.00 92.50 80 ARG A CA 1
ATOM 628 C C . ARG A 1 80 ? -5.781 -5.885 -3.491 1.00 92.50 80 ARG A C 1
ATOM 630 O O . ARG A 1 80 ? -6.371 -6.839 -2.980 1.00 92.50 80 ARG A O 1
ATOM 637 N N . ARG A 1 81 ? -5.855 -4.652 -2.982 1.00 93.50 81 ARG A N 1
ATOM 638 C CA . ARG A 1 81 ? -6.623 -4.316 -1.769 1.00 93.50 81 ARG A CA 1
ATOM 639 C C . ARG A 1 81 ? -8.120 -4.449 -1.991 1.00 93.50 81 ARG A C 1
ATOM 641 O O . ARG A 1 81 ? -8.794 -5.023 -1.143 1.00 93.50 81 ARG A O 1
ATOM 648 N N . LYS A 1 82 ? -8.622 -4.020 -3.152 1.00 94.19 82 LYS A N 1
ATOM 649 C CA . LYS A 1 82 ? -10.012 -4.248 -3.567 1.00 94.19 82 LYS A CA 1
ATOM 650 C C . LYS A 1 82 ? -10.332 -5.731 -3.623 1.00 94.19 82 LYS A C 1
ATOM 652 O O . LYS A 1 82 ? -11.354 -6.146 -3.093 1.00 94.19 82 LYS A O 1
ATOM 657 N N . ARG A 1 83 ? -9.454 -6.548 -4.211 1.00 94.00 83 ARG A N 1
ATOM 658 C CA . ARG A 1 83 ? -9.650 -8.001 -4.255 1.00 94.00 83 ARG A CA 1
ATOM 659 C C . ARG A 1 83 ? -9.729 -8.601 -2.854 1.00 94.00 83 ARG A C 1
ATOM 661 O O . ARG A 1 83 ? -10.634 -9.384 -2.585 1.00 94.00 83 ARG A O 1
ATOM 668 N N . LEU A 1 84 ? -8.819 -8.219 -1.961 1.00 94.38 84 LEU A N 1
ATOM 669 C CA . LEU A 1 84 ? -8.848 -8.687 -0.579 1.00 94.38 84 LEU A CA 1
ATOM 670 C C . LEU A 1 84 ? -10.116 -8.228 0.157 1.00 94.38 84 LEU A C 1
ATOM 672 O O . LEU A 1 84 ? -10.715 -9.016 0.883 1.00 94.38 84 LEU A O 1
ATOM 676 N N . GLN A 1 85 ? -10.542 -6.985 -0.053 1.00 94.44 85 GLN A N 1
ATOM 677 C CA . GLN A 1 85 ? -11.762 -6.443 0.534 1.00 94.44 85 GLN A CA 1
ATOM 678 C C . GLN A 1 85 ? -13.016 -7.157 0.022 1.00 94.44 85 GLN A C 1
ATOM 680 O O . GLN A 1 85 ? -13.860 -7.530 0.827 1.00 94.44 85 GLN A O 1
ATOM 685 N N . LEU A 1 86 ? -13.103 -7.456 -1.275 1.00 94.31 86 LEU A N 1
ATOM 686 C CA . LEU A 1 86 ? -14.197 -8.252 -1.838 1.00 94.31 86 LEU A CA 1
ATOM 687 C C . LEU A 1 86 ? -14.243 -9.665 -1.242 1.00 94.31 86 LEU A C 1
ATOM 689 O O . LEU A 1 86 ? -15.319 -10.167 -0.929 1.00 94.31 86 LEU A O 1
ATOM 693 N N . LEU A 1 87 ? -13.084 -10.304 -1.044 1.00 95.31 87 LEU A N 1
ATOM 694 C CA . LEU A 1 87 ? -13.011 -11.599 -0.358 1.00 95.31 87 LEU A CA 1
ATOM 695 C C . LEU A 1 87 ? -13.470 -11.487 1.102 1.00 95.31 87 LEU A C 1
ATOM 697 O O . LEU A 1 87 ? -14.181 -12.363 1.589 1.00 95.31 87 LEU A O 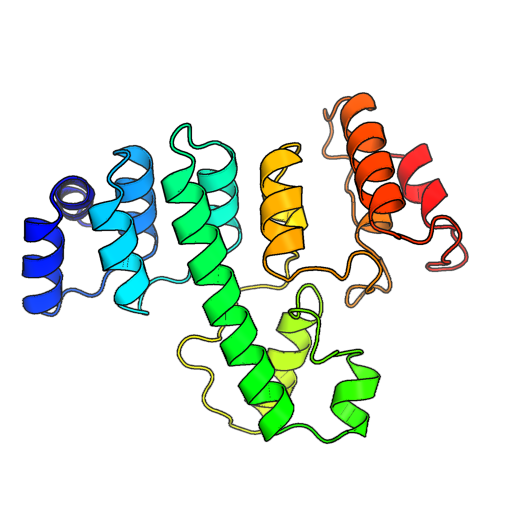1
ATOM 701 N N . ALA A 1 88 ? -13.089 -10.411 1.791 1.00 94.81 88 ALA A N 1
ATOM 702 C CA . ALA A 1 88 ? -13.530 -10.127 3.151 1.00 94.81 88 ALA A CA 1
ATOM 703 C C . ALA A 1 88 ? -15.057 -9.967 3.213 1.00 94.81 88 ALA A C 1
ATOM 705 O O . ALA A 1 88 ? -15.716 -10.675 3.967 1.00 94.81 88 ALA A O 1
ATOM 706 N N . GLU A 1 89 ? -15.627 -9.109 2.371 1.00 94.12 89 GLU A N 1
ATOM 707 C CA . GLU A 1 89 ? -17.067 -8.831 2.310 1.00 94.12 89 GLU A CA 1
ATOM 708 C C . GLU A 1 89 ? -17.897 -10.064 1.918 1.00 94.12 89 GLU A C 1
ATOM 710 O O . GLU A 1 89 ? -19.018 -10.228 2.394 1.00 94.12 89 GLU A O 1
ATOM 715 N N . ALA A 1 90 ? -17.350 -10.964 1.096 1.00 95.06 90 ALA A N 1
ATOM 716 C CA . ALA A 1 90 ? -18.034 -12.187 0.678 1.00 95.06 90 ALA A CA 1
ATOM 717 C C . ALA A 1 90 ? -18.037 -13.305 1.740 1.00 95.06 90 ALA A C 1
ATOM 719 O O . ALA A 1 90 ? -18.905 -14.179 1.701 1.00 95.06 90 ALA A O 1
ATOM 720 N N . HIS A 1 91 ? -17.063 -13.322 2.658 1.00 96.00 91 HIS A N 1
ATOM 721 C CA . HIS A 1 91 ? -16.811 -14.474 3.542 1.00 96.00 91 HIS A CA 1
ATOM 722 C C . HIS A 1 91 ? -16.803 -14.157 5.045 1.00 96.00 91 HIS A C 1
ATOM 724 O O . HIS A 1 91 ? -16.752 -15.080 5.873 1.00 96.00 91 HIS A O 1
ATOM 730 N N . LEU A 1 92 ? -16.843 -12.883 5.421 1.00 94.75 92 LEU A N 1
ATOM 731 C CA . LEU A 1 92 ? -16.940 -12.440 6.808 1.00 94.75 92 LEU A CA 1
ATOM 732 C C . LEU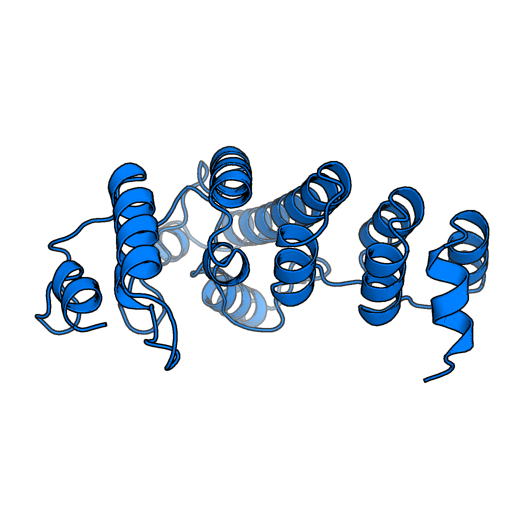 A 1 92 ? -18.376 -12.033 7.143 1.00 94.75 92 LEU A C 1
ATOM 734 O O . LEU A 1 92 ? -19.112 -11.521 6.301 1.00 94.75 92 LEU A O 1
ATOM 738 N N . SER A 1 93 ? -18.783 -12.276 8.386 1.00 94.50 93 SER A N 1
ATOM 739 C CA . SER A 1 93 ? -20.047 -11.768 8.907 1.00 94.50 93 SER A CA 1
ATOM 740 C C . SER A 1 93 ? -19.992 -10.247 9.076 1.00 94.50 93 SER A C 1
ATOM 742 O O . SER A 1 93 ? -18.922 -9.641 9.142 1.00 94.50 93 SER A O 1
ATOM 744 N N . VAL A 1 94 ? -21.165 -9.624 9.202 1.00 93.00 94 VAL A N 1
ATOM 745 C CA . VAL A 1 94 ? -21.270 -8.188 9.508 1.00 93.00 94 VAL A CA 1
ATOM 746 C C . VAL A 1 94 ? -20.537 -7.845 10.811 1.00 93.00 94 VAL A C 1
ATOM 748 O O . VAL A 1 94 ? -19.871 -6.814 10.877 1.00 93.00 94 VAL A O 1
ATOM 751 N N . ASP A 1 95 ? -20.601 -8.730 11.809 1.00 94.12 95 ASP A N 1
ATOM 752 C CA . ASP A 1 95 ? -19.912 -8.544 13.087 1.00 94.12 95 ASP A CA 1
ATOM 753 C C . ASP A 1 95 ? -18.386 -8.587 12.909 1.00 94.12 95 ASP A C 1
ATOM 755 O O . ASP A 1 95 ? -17.696 -7.681 13.370 1.00 94.12 95 ASP A O 1
ATOM 759 N N . GLU A 1 96 ? -17.857 -9.564 12.160 1.00 93.94 96 GLU A N 1
ATOM 760 C CA . GLU A 1 96 ? -16.419 -9.667 11.860 1.00 93.94 96 GLU A CA 1
ATOM 761 C C . GLU A 1 96 ? -15.915 -8.433 11.087 1.00 93.94 96 GLU A C 1
ATOM 763 O O . GLU A 1 96 ? -14.873 -7.866 11.421 1.00 93.94 96 GLU A O 1
ATOM 768 N N . LEU A 1 97 ? -16.658 -7.972 10.073 1.00 92.44 97 LEU A N 1
ATOM 769 C CA . LEU A 1 97 ? -16.318 -6.763 9.310 1.00 92.44 97 LEU A CA 1
ATOM 770 C C . LEU A 1 97 ? -16.333 -5.507 10.194 1.00 92.44 97 LEU A C 1
ATOM 772 O O . LEU A 1 97 ? -15.439 -4.662 10.089 1.00 92.44 97 LEU A O 1
ATOM 776 N N . SER A 1 98 ? -17.322 -5.400 11.085 1.00 90.50 98 SER A N 1
ATOM 777 C CA . SER A 1 98 ? -17.459 -4.289 12.028 1.00 90.50 98 SER A CA 1
ATOM 778 C C . SER A 1 98 ? -16.331 -4.274 13.064 1.00 90.50 98 SER A C 1
ATOM 780 O O . SER A 1 98 ? -15.768 -3.214 13.342 1.00 90.50 98 SER A O 1
ATOM 782 N N . GLU A 1 99 ? -15.945 -5.431 13.609 1.00 89.81 99 GLU A N 1
ATOM 783 C CA . GLU A 1 99 ? -14.811 -5.563 14.535 1.00 89.81 99 GLU A CA 1
ATOM 784 C C . GLU A 1 99 ? -13.490 -5.130 13.887 1.00 89.81 99 GLU A C 1
ATOM 786 O O . GLU A 1 99 ? -12.684 -4.429 14.505 1.00 89.81 99 GLU A O 1
ATOM 791 N N . LEU A 1 100 ? -13.302 -5.482 12.614 1.00 87.94 100 LEU A N 1
ATOM 792 C CA . LEU A 1 100 ? -12.155 -5.070 11.802 1.00 87.94 100 LEU A CA 1
ATOM 793 C C . LEU A 1 100 ? -12.253 -3.616 11.315 1.00 87.94 100 LEU A C 1
ATOM 795 O O . LEU A 1 100 ? -11.300 -3.096 10.731 1.00 87.94 100 LEU A O 1
ATOM 799 N N . LYS A 1 101 ? -13.382 -2.939 11.560 1.00 88.12 101 LYS A N 1
ATOM 800 C CA . LYS A 1 101 ? -13.667 -1.571 11.100 1.00 88.12 101 LYS A CA 1
ATOM 801 C C . LYS A 1 101 ? -13.495 -1.414 9.589 1.00 88.12 101 LYS A C 1
ATOM 803 O O . LYS A 1 101 ? -13.020 -0.380 9.119 1.00 88.12 101 LYS A O 1
ATOM 808 N N . ILE A 1 102 ? -13.842 -2.450 8.832 1.00 87.81 102 ILE A N 1
ATOM 809 C CA . ILE A 1 102 ? -13.785 -2.415 7.371 1.00 87.81 102 ILE A CA 1
ATOM 810 C C . ILE A 1 102 ? -14.995 -1.637 6.879 1.00 87.81 102 ILE A C 1
ATOM 812 O O . ILE A 1 102 ? -16.125 -1.899 7.290 1.00 87.81 102 ILE A O 1
ATOM 816 N N . ARG A 1 103 ? -14.747 -0.660 6.009 1.00 86.69 103 ARG A N 1
ATOM 817 C CA . ARG A 1 103 ? -15.785 0.186 5.427 1.00 86.69 103 ARG A CA 1
ATOM 818 C C . ARG A 1 103 ? -15.794 0.013 3.907 1.00 86.69 103 ARG A C 1
ATOM 820 O O . ARG A 1 103 ? -14.719 0.048 3.316 1.00 86.69 103 ARG A O 1
ATOM 827 N N . PRO A 1 104 ? -16.961 -0.126 3.258 1.00 84.06 104 PRO A N 1
ATOM 828 C CA . PRO A 1 104 ? -17.032 -0.329 1.807 1.00 84.06 104 PRO A CA 1
ATOM 829 C C . PRO A 1 104 ? -16.449 0.824 0.973 1.00 84.06 104 PRO A C 1
ATOM 831 O O . PRO A 1 104 ? -16.039 0.625 -0.165 1.00 84.06 104 PRO A O 1
ATOM 834 N N . ASP A 1 105 ? -16.424 2.042 1.519 1.00 87.19 105 ASP A N 1
ATOM 835 C CA . ASP A 1 105 ? -15.958 3.259 0.847 1.00 87.19 105 ASP A CA 1
ATOM 836 C C . ASP A 1 105 ? -14.457 3.537 1.028 1.00 87.19 105 ASP A C 1
ATOM 838 O O . ASP A 1 105 ? -13.939 4.509 0.470 1.00 87.19 105 ASP A O 1
ATOM 842 N N . VAL A 1 106 ? -13.752 2.699 1.794 1.00 92.44 106 VAL A N 1
ATOM 843 C CA . VAL A 1 106 ? -12.339 2.888 2.128 1.00 92.44 106 VAL A CA 1
ATOM 844 C C . VAL A 1 106 ? -11.571 1.589 1.935 1.00 92.44 106 VAL A C 1
ATOM 846 O O . VAL A 1 106 ? -11.960 0.544 2.451 1.00 92.44 106 VAL A O 1
ATOM 849 N N . LEU A 1 107 ? -10.447 1.667 1.225 1.00 94.31 107 LEU A N 1
ATOM 850 C CA . LEU A 1 107 ? -9.565 0.522 1.056 1.00 94.31 107 LEU A CA 1
ATOM 851 C C . LEU A 1 107 ? -8.916 0.154 2.383 1.00 94.31 107 LEU A C 1
ATOM 853 O O . LEU A 1 107 ? -8.368 1.002 3.089 1.00 94.31 107 LEU A O 1
ATOM 857 N N . ILE A 1 108 ? -8.948 -1.140 2.681 1.00 91.31 108 ILE A N 1
ATOM 858 C CA . ILE A 1 108 ? -8.244 -1.714 3.824 1.00 91.31 108 ILE A CA 1
ATOM 859 C C . ILE A 1 108 ? -6.737 -1.440 3.735 1.00 91.31 108 ILE A C 1
ATOM 861 O O . ILE A 1 108 ? -6.128 -1.555 2.672 1.00 91.31 108 ILE A O 1
ATOM 865 N N . ASP A 1 109 ? -6.132 -1.100 4.870 1.00 90.75 109 ASP A N 1
ATOM 866 C CA . ASP A 1 109 ? -4.702 -0.802 4.965 1.00 90.75 109 ASP A CA 1
ATOM 867 C C . ASP A 1 109 ? -4.084 -1.606 6.115 1.00 90.75 109 ASP A C 1
ATOM 869 O O . ASP A 1 109 ? -3.866 -2.814 5.964 1.00 90.75 109 ASP A O 1
ATOM 873 N N . LEU A 1 110 ? -3.916 -0.998 7.295 1.00 87.00 110 LEU A N 1
ATOM 874 C CA . LEU A 1 110 ? -3.336 -1.631 8.487 1.00 87.00 110 LEU A CA 1
ATOM 875 C C . LEU A 1 110 ? -4.054 -2.916 8.934 1.00 87.00 110 LEU A C 1
ATOM 877 O O . LEU A 1 110 ? -3.429 -3.785 9.547 1.00 87.00 110 LEU A O 1
ATOM 881 N N . GLN A 1 111 ? -5.343 -3.075 8.623 1.00 87.44 111 GLN A N 1
ATOM 882 C CA . GLN A 1 111 ? -6.108 -4.281 8.968 1.00 87.44 111 GLN A CA 1
ATOM 883 C C . GLN A 1 111 ? -5.824 -5.471 8.054 1.00 87.44 111 GLN A C 1
ATOM 885 O O . GLN A 1 111 ? -6.238 -6.587 8.371 1.00 87.44 111 GLN A O 1
ATOM 890 N N . THR A 1 112 ? -5.125 -5.271 6.932 1.00 90.44 112 THR A N 1
ATOM 891 C CA . THR A 1 112 ? -4.964 -6.302 5.902 1.00 90.44 112 THR A CA 1
ATOM 892 C C . THR A 1 112 ? -4.476 -7.627 6.476 1.00 90.44 112 THR A C 1
ATOM 894 O O . THR A 1 112 ? -5.046 -8.675 6.173 1.00 90.44 112 THR A O 1
ATOM 897 N N . GLN A 1 113 ? -3.452 -7.611 7.329 1.00 89.12 113 GLN A N 1
ATOM 898 C CA . GLN A 1 113 ? -2.907 -8.867 7.837 1.00 89.12 113 GLN A CA 1
ATOM 899 C C . GLN A 1 113 ? -3.935 -9.651 8.658 1.00 89.12 113 GLN A C 1
ATOM 901 O O . GLN A 1 113 ? -3.995 -10.876 8.564 1.00 89.12 113 GLN A O 1
ATOM 906 N N . GLN A 1 114 ? -4.757 -8.953 9.441 1.00 89.81 114 GLN A N 1
ATOM 907 C CA . GLN A 1 114 ? -5.804 -9.582 10.236 1.00 89.81 114 GLN A CA 1
ATOM 908 C C . GLN A 1 114 ? -6.893 -10.173 9.330 1.00 89.81 114 GLN A C 1
ATOM 910 O O . GLN A 1 114 ? -7.292 -11.318 9.526 1.00 89.81 114 GLN A O 1
ATOM 915 N N . VAL A 1 115 ? -7.291 -9.448 8.278 1.00 92.75 115 VAL A N 1
ATOM 916 C CA . VAL A 1 115 ? -8.222 -9.943 7.249 1.00 92.75 115 VAL A CA 1
ATOM 917 C C . VAL A 1 115 ? -7.688 -11.215 6.589 1.00 92.75 115 VAL A C 1
ATOM 919 O O . VAL A 1 115 ? -8.387 -12.225 6.532 1.00 92.75 115 VAL A O 1
ATOM 922 N N . ILE A 1 116 ? -6.425 -11.203 6.154 1.00 93.69 116 ILE A N 1
ATOM 923 C CA . ILE A 1 116 ? -5.754 -12.358 5.541 1.00 93.69 116 ILE A CA 1
ATOM 924 C C . ILE A 1 116 ? -5.754 -13.562 6.484 1.00 93.69 116 ILE A C 1
ATOM 926 O O . ILE A 1 116 ? -6.016 -14.681 6.048 1.00 93.69 116 ILE A O 1
ATOM 930 N N . GLN A 1 117 ? -5.460 -13.357 7.770 1.00 92.31 117 GLN A N 1
ATOM 931 C CA . GLN A 1 117 ? -5.439 -14.438 8.756 1.00 92.31 117 GLN A CA 1
ATOM 932 C C . GLN A 1 117 ? -6.818 -15.072 8.941 1.00 92.31 117 GLN A C 1
ATOM 934 O O . GLN A 1 117 ? -6.917 -16.300 8.942 1.00 92.31 117 GLN A O 1
ATOM 939 N N . ILE A 1 118 ? -7.874 -14.261 9.048 1.00 94.19 118 ILE A N 1
ATOM 940 C CA . ILE A 1 118 ? -9.242 -14.762 9.222 1.00 94.19 118 ILE A CA 1
ATOM 941 C C . ILE A 1 118 ? -9.698 -15.507 7.962 1.00 94.19 118 ILE A C 1
ATOM 943 O O . ILE A 1 118 ? -10.175 -16.637 8.056 1.00 94.19 118 ILE A O 1
ATOM 947 N N . LEU A 1 119 ? -9.484 -14.936 6.774 1.00 95.81 119 LEU A N 1
ATOM 948 C CA . LEU A 1 119 ? -9.833 -15.590 5.509 1.00 95.81 119 LEU A CA 1
ATOM 949 C C . LEU A 1 119 ? -9.066 -16.904 5.307 1.00 95.81 119 LEU A C 1
ATOM 951 O O . LEU A 1 119 ? -9.648 -17.909 4.896 1.00 95.81 119 LEU A O 1
ATOM 955 N N . ARG A 1 120 ? -7.776 -16.938 5.661 1.00 94.56 120 ARG A N 1
ATOM 956 C CA . ARG A 1 120 ? -6.968 -18.163 5.615 1.00 94.56 120 ARG A CA 1
ATOM 957 C C . ARG A 1 120 ? -7.484 -19.220 6.590 1.00 94.56 120 ARG A C 1
ATOM 959 O O . ARG A 1 120 ? -7.543 -20.388 6.221 1.00 94.56 120 ARG A O 1
ATOM 966 N N . ALA A 1 121 ? -7.896 -18.834 7.799 1.00 95.38 121 ALA A N 1
ATOM 967 C CA . ALA A 1 121 ? -8.500 -19.753 8.768 1.00 95.38 121 ALA A CA 1
ATOM 968 C C . ALA A 1 121 ? -9.825 -20.354 8.262 1.00 95.38 121 ALA A C 1
ATOM 970 O O . ALA A 1 121 ? -10.176 -21.476 8.622 1.00 95.38 121 ALA A O 1
ATOM 971 N N . LYS A 1 122 ? -10.525 -19.638 7.375 1.00 95.94 122 LYS A N 1
ATOM 972 C CA . LYS A 1 122 ? -11.721 -20.110 6.664 1.00 95.94 122 LYS A CA 1
ATOM 973 C C . LYS A 1 122 ? -11.412 -20.886 5.372 1.00 95.94 122 LYS A C 1
ATOM 975 O O . LYS A 1 122 ? -12.340 -21.241 4.654 1.00 95.94 122 LYS A O 1
ATOM 980 N N . ASN A 1 123 ? -10.141 -21.188 5.088 1.00 95.00 123 ASN A N 1
ATOM 981 C CA . ASN A 1 123 ? -9.674 -21.877 3.877 1.00 95.00 123 ASN A CA 1
ATOM 982 C C . ASN A 1 123 ? -10.071 -21.177 2.562 1.00 95.00 123 ASN A C 1
ATOM 984 O O . ASN A 1 123 ? -10.316 -21.837 1.554 1.00 95.00 123 ASN A O 1
ATOM 988 N N . ILE A 1 124 ? -10.136 -19.843 2.567 1.00 96.44 124 ILE A N 1
ATOM 989 C CA . ILE A 1 124 ? -10.391 -19.052 1.359 1.00 96.44 124 ILE A CA 1
ATOM 990 C C . ILE A 1 124 ? -9.108 -18.939 0.531 1.00 96.44 124 ILE A C 1
ATOM 992 O O . ILE A 1 124 ? -8.025 -18.710 1.075 1.00 96.44 124 ILE A O 1
ATOM 996 N N . ASP A 1 125 ? -9.231 -19.080 -0.791 1.00 93.06 125 ASP A N 1
ATOM 997 C CA . ASP A 1 125 ? -8.132 -18.828 -1.721 1.00 93.06 125 ASP A CA 1
ATOM 998 C C . ASP A 1 125 ? -7.814 -17.327 -1.781 1.00 93.06 125 ASP A C 1
ATOM 1000 O O . ASP A 1 125 ? -8.657 -16.499 -2.124 1.00 93.06 125 ASP A O 1
ATOM 1004 N N . LEU A 1 126 ? -6.571 -16.986 -1.444 1.00 91.25 126 LEU A N 1
ATOM 1005 C CA . LEU A 1 126 ? -6.068 -15.613 -1.401 1.00 91.25 126 LEU A CA 1
ATOM 1006 C C . LEU A 1 126 ? -5.174 -15.278 -2.599 1.00 91.25 126 LEU A C 1
ATOM 1008 O O . LEU A 1 126 ? -4.466 -14.271 -2.568 1.00 91.25 126 LEU A O 1
ATOM 1012 N N . SER A 1 127 ? -5.159 -16.111 -3.640 1.00 87.44 127 SER A N 1
ATOM 1013 C CA . SER A 1 127 ? -4.358 -15.885 -4.845 1.00 87.44 127 SER A CA 1
ATOM 1014 C C . SER A 1 127 ? -4.552 -14.462 -5.380 1.00 87.44 127 SER A C 1
ATOM 1016 O O . SER A 1 127 ? -5.677 -14.020 -5.609 1.00 87.44 127 SER A O 1
ATOM 1018 N N . GLY A 1 128 ? -3.454 -13.717 -5.540 1.00 83.00 128 GLY A N 1
ATOM 1019 C CA . GLY A 1 128 ? -3.473 -12.314 -5.979 1.00 83.00 128 GLY A CA 1
ATOM 1020 C C . GLY A 1 128 ? -3.956 -11.288 -4.940 1.00 83.00 128 GLY A C 1
ATOM 1021 O O . GLY A 1 128 ? -4.122 -10.126 -5.289 1.00 83.00 128 GLY A O 1
ATOM 1022 N N . ALA A 1 129 ? -4.192 -11.690 -3.687 1.00 89.00 129 ALA A N 1
ATOM 1023 C CA . ALA A 1 129 ? -4.615 -10.831 -2.571 1.00 89.00 129 ALA A CA 1
ATOM 1024 C C . ALA A 1 129 ? -3.711 -10.965 -1.325 1.00 89.00 129 ALA A C 1
ATOM 1026 O O . ALA A 1 129 ? -3.982 -10.367 -0.284 1.00 89.00 129 ALA A O 1
ATOM 1027 N N . ILE A 1 130 ? -2.645 -11.768 -1.409 1.00 85.94 130 ILE A N 1
ATOM 1028 C CA . ILE A 1 130 ? -1.709 -11.997 -0.303 1.00 85.94 130 ILE A CA 1
ATOM 1029 C C . ILE A 1 130 ? -0.825 -10.764 -0.079 1.00 85.94 130 ILE A C 1
ATOM 1031 O O . ILE A 1 130 ? -0.310 -10.157 -1.020 1.00 85.94 130 ILE A O 1
ATOM 1035 N N . GLU A 1 131 ? -0.599 -10.456 1.198 1.00 84.12 131 GLU A N 1
ATOM 1036 C CA . GLU A 1 131 ? 0.492 -9.609 1.670 1.00 84.12 131 GLU A CA 1
ATOM 1037 C C . GLU A 1 131 ? 1.570 -10.450 2.358 1.00 84.12 131 GLU A C 1
ATOM 1039 O O . GLU A 1 131 ? 1.238 -11.363 3.124 1.00 84.12 131 GLU A O 1
ATOM 1044 N N . PRO A 1 132 ? 2.854 -10.121 2.155 1.00 75.94 132 PRO A N 1
ATOM 1045 C CA . PRO A 1 132 ? 3.949 -10.817 2.818 1.00 75.94 132 PRO A CA 1
ATOM 1046 C C . PRO A 1 132 ? 4.102 -10.429 4.300 1.00 75.94 132 PRO A C 1
ATOM 1048 O O . PRO A 1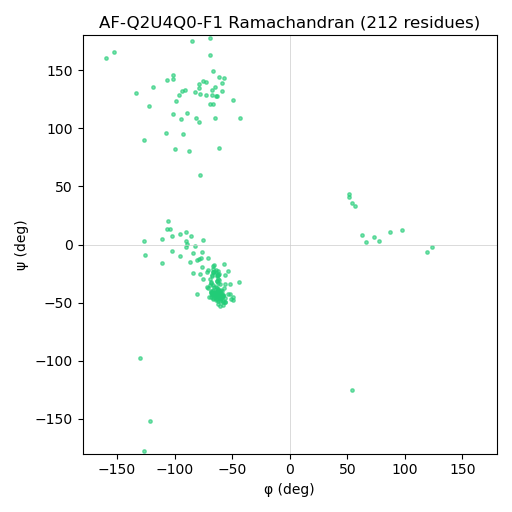 132 ? 4.537 -11.254 5.104 1.00 75.94 132 PRO A O 1
ATOM 1051 N N . TYR A 1 133 ? 3.739 -9.206 4.693 1.00 80.69 133 TYR A N 1
ATOM 1052 C CA . TYR A 1 133 ? 3.850 -8.716 6.073 1.00 80.69 133 TYR A CA 1
ATOM 1053 C C . TYR A 1 133 ? 2.801 -7.637 6.378 1.00 80.69 133 TYR A C 1
ATOM 1055 O O . TYR A 1 133 ? 2.182 -7.120 5.452 1.00 80.69 133 TYR A O 1
ATOM 1063 N N . PRO A 1 134 ? 2.565 -7.290 7.659 1.00 82.69 134 PRO A N 1
ATOM 1064 C CA . PRO A 1 134 ? 1.754 -6.133 8.025 1.00 82.69 134 PRO A CA 1
ATOM 1065 C C . PRO A 1 134 ? 2.515 -4.832 7.752 1.00 82.69 134 PRO A C 1
ATOM 1067 O O . PRO A 1 134 ? 3.641 -4.676 8.222 1.00 82.69 134 PRO A O 1
ATOM 1070 N N . TRP A 1 135 ? 1.885 -3.906 7.035 1.00 86.88 135 TRP A N 1
ATOM 1071 C CA . TRP A 1 135 ? 2.400 -2.565 6.757 1.00 86.88 135 TRP A CA 1
ATOM 1072 C C . TRP A 1 135 ? 1.244 -1.636 6.372 1.00 86.88 135 TRP A C 1
ATOM 1074 O O . TRP A 1 135 ? 0.176 -2.115 5.981 1.00 86.88 135 TRP A O 1
ATOM 1084 N N . SER A 1 136 ? 1.466 -0.328 6.476 1.00 89.25 136 SER A N 1
ATOM 1085 C CA . SER A 1 136 ? 0.593 0.688 5.876 1.00 89.25 136 SER A CA 1
ATOM 1086 C C . SER A 1 136 ? 1.206 1.233 4.595 1.00 89.25 136 SER A C 1
ATOM 1088 O O . SER A 1 136 ? 2.410 1.494 4.558 1.00 89.25 136 SER A O 1
ATOM 1090 N N . VAL A 1 137 ? 0.386 1.518 3.578 1.00 91.81 137 VAL A N 1
ATOM 1091 C CA . VAL A 1 137 ? 0.847 2.216 2.364 1.00 91.81 137 VAL A CA 1
ATOM 1092 C C . VAL A 1 137 ? 1.593 3.511 2.686 1.00 91.81 137 VAL A C 1
ATOM 1094 O O . VAL A 1 137 ? 2.584 3.815 2.029 1.00 91.81 137 VAL A O 1
ATOM 1097 N N . TYR A 1 138 ? 1.191 4.217 3.748 1.00 90.88 138 TYR A N 1
ATOM 1098 C CA . TYR A 1 138 ? 1.800 5.469 4.197 1.00 90.88 138 TYR A CA 1
ATOM 1099 C C . TYR A 1 138 ? 3.195 5.295 4.811 1.00 90.88 138 TYR A C 1
ATOM 1101 O O . TYR A 1 138 ? 3.992 6.230 4.802 1.00 90.88 138 TYR A O 1
ATOM 1109 N N . GLU A 1 139 ? 3.546 4.096 5.284 1.00 86.25 139 GLU A N 1
ATOM 1110 C CA . GLU A 1 139 ? 4.893 3.802 5.791 1.00 86.25 139 GLU A CA 1
ATOM 1111 C C . GLU A 1 139 ? 5.936 3.727 4.665 1.00 86.25 139 GLU A C 1
ATOM 1113 O O . GLU A 1 139 ? 7.121 3.949 4.918 1.00 86.25 139 GLU A O 1
ATOM 1118 N N . ALA A 1 140 ? 5.517 3.437 3.428 1.00 88.38 140 ALA A N 1
ATOM 1119 C CA . ALA A 1 140 ? 6.411 3.325 2.274 1.00 88.38 140 ALA A CA 1
ATOM 1120 C C . ALA A 1 140 ? 6.684 4.669 1.578 1.00 88.38 140 ALA A C 1
ATOM 1122 O O . ALA A 1 140 ? 7.613 4.770 0.780 1.00 88.38 140 ALA A O 1
ATOM 1123 N N . LEU A 1 141 ? 5.893 5.710 1.862 1.00 87.62 141 LEU A N 1
ATOM 1124 C CA . LEU A 1 141 ? 5.923 6.963 1.093 1.00 87.62 141 LEU A CA 1
ATOM 1125 C C . LEU A 1 141 ? 7.055 7.916 1.483 1.00 87.62 141 LEU A C 1
ATOM 1127 O O . LEU A 1 141 ? 7.316 8.896 0.777 1.00 87.62 141 LEU A O 1
ATOM 1131 N N . GLY A 1 142 ? 7.704 7.670 2.623 1.00 82.06 142 GLY A N 1
ATOM 1132 C CA . GLY A 1 142 ? 8.643 8.619 3.213 1.00 82.06 142 GLY A CA 1
ATOM 1133 C C . GLY A 1 142 ? 7.985 9.992 3.396 1.00 82.06 142 GLY A C 1
ATOM 1134 O O . GLY A 1 142 ? 6.929 10.101 4.007 1.00 82.06 142 GLY A O 1
ATOM 1135 N N . HIS A 1 143 ? 8.598 11.039 2.839 1.00 82.75 143 HIS A N 1
ATOM 1136 C CA . HIS A 1 143 ? 8.099 12.422 2.910 1.00 82.75 143 HIS A CA 1
ATOM 1137 C C . HIS A 1 143 ? 7.490 12.909 1.585 1.00 82.75 143 HIS A C 1
ATOM 1139 O O . HIS A 1 143 ? 7.415 14.112 1.334 1.00 82.75 143 HIS A O 1
ATOM 1145 N N . ASN A 1 144 ? 7.090 11.992 0.697 1.00 89.50 144 ASN A N 1
ATOM 1146 C CA . ASN A 1 144 ? 6.482 12.351 -0.581 1.00 89.50 144 ASN A CA 1
ATOM 1147 C C . ASN A 1 144 ? 4.958 12.514 -0.445 1.00 89.50 144 ASN A C 1
ATOM 1149 O O . ASN A 1 144 ? 4.180 11.625 -0.801 1.00 89.50 144 ASN A O 1
ATOM 1153 N N . TYR A 1 145 ? 4.526 13.674 0.058 1.00 90.19 145 TYR A N 1
ATOM 1154 C CA . TYR A 1 145 ? 3.102 13.965 0.269 1.00 90.19 145 TYR A CA 1
ATOM 1155 C C . TYR A 1 145 ? 2.294 14.062 -1.028 1.00 90.19 145 TYR A C 1
ATOM 1157 O O . TYR A 1 145 ? 1.102 13.779 -1.018 1.00 90.19 145 TYR A O 1
ATOM 1165 N N . THR A 1 146 ? 2.936 14.353 -2.163 1.00 92.44 146 THR A N 1
ATOM 1166 C CA . THR A 1 146 ? 2.279 14.299 -3.476 1.00 92.44 146 THR A CA 1
ATOM 1167 C C . THR A 1 146 ? 1.822 12.877 -3.806 1.00 92.44 146 THR A C 1
ATOM 1169 O O . THR A 1 146 ? 0.712 12.674 -4.294 1.00 92.44 146 THR A O 1
ATOM 1172 N N . ILE A 1 147 ? 2.653 11.867 -3.520 1.00 93.12 147 ILE A N 1
ATOM 1173 C CA . ILE A 1 147 ? 2.245 10.463 -3.656 1.00 93.12 147 ILE A CA 1
ATOM 1174 C C . ILE A 1 147 ? 1.230 10.087 -2.572 1.00 93.12 147 ILE A C 1
ATOM 1176 O O . ILE A 1 147 ? 0.275 9.376 -2.876 1.00 93.12 147 ILE A O 1
ATOM 1180 N N . ALA A 1 148 ? 1.375 10.598 -1.346 1.00 93.50 148 ALA A N 1
ATOM 1181 C CA . ALA A 1 148 ? 0.404 10.358 -0.274 1.00 93.50 148 ALA A CA 1
ATOM 1182 C C . ALA A 1 148 ? -1.003 10.846 -0.632 1.00 93.50 148 ALA A C 1
ATOM 1184 O O . ALA A 1 148 ? -1.977 10.138 -0.374 1.00 93.50 148 ALA A O 1
ATOM 1185 N N . ASP A 1 149 ? -1.115 12.000 -1.288 1.00 95.62 149 ASP A N 1
ATOM 1186 C CA . ASP A 1 149 ? -2.385 12.509 -1.796 1.00 95.62 149 ASP A CA 1
ATOM 1187 C C . ASP A 1 149 ? -2.947 11.628 -2.919 1.00 95.62 149 ASP A C 1
ATOM 1189 O O . ASP A 1 149 ? -4.140 11.337 -2.918 1.00 95.62 149 ASP A O 1
ATOM 1193 N N . ARG A 1 150 ? -2.113 11.111 -3.831 1.00 95.69 150 ARG A N 1
ATOM 1194 C CA . ARG A 1 150 ? -2.574 10.165 -4.869 1.00 95.69 150 ARG A CA 1
ATOM 1195 C C . ARG A 1 150 ? -3.096 8.865 -4.263 1.00 95.69 150 ARG A C 1
ATOM 1197 O O . ARG A 1 150 ? -4.159 8.396 -4.650 1.00 95.69 150 ARG A O 1
ATOM 1204 N N . VAL A 1 151 ? -2.378 8.306 -3.291 1.00 95.69 151 VAL A N 1
ATOM 1205 C CA . VAL A 1 151 ? -2.785 7.104 -2.545 1.00 95.69 151 VAL A CA 1
ATOM 1206 C C . VAL A 1 151 ? -4.087 7.355 -1.773 1.00 95.69 151 VAL A C 1
ATOM 1208 O O . VAL A 1 151 ? -4.996 6.525 -1.793 1.00 95.69 151 VAL A O 1
ATOM 1211 N N . TRP A 1 152 ? -4.229 8.530 -1.158 1.00 96.19 152 TRP A N 1
ATOM 1212 C CA . TRP A 1 152 ? -5.463 8.951 -0.496 1.00 96.19 152 TRP A CA 1
ATOM 1213 C C . TRP A 1 152 ? -6.653 9.021 -1.467 1.00 96.19 152 TRP A C 1
ATOM 1215 O O . TRP A 1 152 ? -7.723 8.470 -1.190 1.00 96.19 152 TRP A O 1
ATOM 1225 N N . GLU A 1 153 ? -6.477 9.659 -2.627 1.00 96.12 153 GLU A N 1
ATOM 1226 C CA . GLU A 1 153 ? -7.529 9.749 -3.648 1.00 96.12 153 GLU A CA 1
ATOM 1227 C C . GLU A 1 153 ? -7.858 8.400 -4.287 1.00 96.12 153 GLU A C 1
ATOM 1229 O O . GLU A 1 153 ? -9.002 8.162 -4.672 1.00 96.12 153 GLU A O 1
ATOM 1234 N N . ALA A 1 154 ? -6.896 7.480 -4.318 1.00 95.88 154 ALA A N 1
ATOM 1235 C CA . ALA A 1 154 ? -7.093 6.116 -4.789 1.00 95.88 154 ALA A CA 1
ATOM 1236 C C . ALA A 1 154 ? -7.938 5.243 -3.836 1.00 95.88 154 ALA A C 1
ATOM 1238 O O . ALA A 1 154 ? -8.379 4.161 -4.230 1.00 95.88 154 ALA A O 1
ATOM 1239 N N . GLY A 1 155 ? -8.199 5.709 -2.607 1.00 95.75 155 GLY A N 1
ATOM 1240 C CA . GLY A 1 155 ? -9.157 5.097 -1.680 1.00 95.75 155 GLY A CA 1
ATOM 1241 C C . GLY A 1 155 ? -8.594 4.695 -0.316 1.00 95.75 155 GLY A C 1
ATOM 1242 O O . GLY A 1 155 ? -9.366 4.255 0.533 1.00 95.75 155 GLY A O 1
ATOM 1243 N N . PHE A 1 156 ? -7.296 4.872 -0.054 1.00 94.81 156 PHE A N 1
ATOM 1244 C CA . PHE A 1 156 ? -6.665 4.565 1.241 1.00 94.81 156 PHE A CA 1
ATOM 1245 C C . PHE A 1 156 ? -6.941 5.649 2.293 1.00 94.81 156 PHE A C 1
ATOM 1247 O O . PHE A 1 156 ? -6.045 6.306 2.802 1.00 94.81 156 PHE A O 1
ATOM 1254 N N . ARG A 1 157 ? -8.210 5.889 2.609 1.00 94.25 157 ARG A N 1
ATOM 1255 C CA . ARG A 1 157 ? -8.655 7.078 3.357 1.00 94.25 157 ARG A CA 1
ATOM 1256 C C . ARG A 1 157 ? -8.690 6.917 4.877 1.00 94.25 157 ARG A C 1
ATOM 1258 O O . ARG A 1 157 ? -9.250 7.768 5.567 1.00 94.25 157 ARG A O 1
ATOM 1265 N N . ASP A 1 158 ? -8.131 5.835 5.417 1.00 88.81 158 ASP A N 1
ATOM 1266 C CA . ASP A 1 158 ? -8.150 5.582 6.858 1.00 88.81 158 ASP A CA 1
ATOM 1267 C C . ASP A 1 158 ? -6.784 5.776 7.517 1.00 88.81 158 ASP A C 1
ATOM 1269 O O . ASP A 1 158 ? -5.946 4.877 7.543 1.00 88.81 158 ASP A O 1
ATOM 1273 N N . VAL A 1 159 ? -6.572 6.966 8.079 1.00 88.81 159 VAL A N 1
ATOM 1274 C CA . VAL A 1 159 ? -5.331 7.323 8.787 1.00 88.81 159 VAL A CA 1
ATOM 1275 C C . VAL A 1 159 ? -5.414 7.131 10.306 1.00 88.81 159 VAL A C 1
ATOM 1277 O O . VAL A 1 159 ? -4.393 7.213 10.993 1.00 88.81 159 VAL A O 1
ATOM 1280 N N . ASP A 1 160 ? -6.612 6.878 10.848 1.00 87.94 160 ASP A N 1
ATOM 1281 C CA . ASP A 1 160 ? -6.855 6.768 12.297 1.00 87.94 160 ASP A CA 1
ATOM 1282 C C . ASP A 1 160 ? -7.197 5.338 12.748 1.00 87.94 160 ASP A C 1
ATOM 1284 O O . ASP A 1 160 ? -7.471 5.081 13.928 1.00 87.94 160 ASP A O 1
ATOM 1288 N N . VAL A 1 161 ? -7.148 4.373 11.829 1.00 85.31 161 VAL A N 1
ATOM 1289 C CA . VAL A 1 161 ? -7.209 2.956 12.179 1.00 85.31 161 VAL A CA 1
ATOM 1290 C C . VAL A 1 161 ? -5.989 2.573 13.020 1.00 85.31 161 VAL A C 1
ATOM 1292 O O . VAL A 1 161 ? -4.846 2.814 12.626 1.00 85.31 161 VAL A O 1
ATOM 1295 N N . PRO A 1 162 ? -6.203 1.948 14.190 1.00 83.38 162 PRO A N 1
ATOM 1296 C CA . PRO A 1 162 ? -5.110 1.414 14.976 1.00 83.38 162 PRO A CA 1
ATOM 1297 C C . PRO A 1 162 ? -4.579 0.118 14.354 1.00 83.38 162 PRO A C 1
ATOM 1299 O O . PRO A 1 162 ? -5.344 -0.750 13.939 1.00 83.38 162 PRO A O 1
ATOM 1302 N N . CYS A 1 163 ? -3.261 -0.054 14.371 1.00 78.00 163 CYS A N 1
ATOM 1303 C CA . CYS A 1 163 ? -2.629 -1.342 14.128 1.00 78.00 163 CYS A CA 1
ATOM 1304 C C . CYS A 1 163 ? -2.909 -2.317 15.288 1.00 78.00 163 CYS A C 1
ATOM 1306 O O . CYS A 1 163 ? -3.476 -1.950 16.319 1.00 78.00 163 CYS A O 1
ATOM 1308 N N . VAL A 1 164 ? -2.418 -3.554 15.174 1.00 74.88 164 VAL A N 1
ATOM 1309 C CA . VAL A 1 164 ? -2.575 -4.609 16.200 1.00 74.88 164 VAL A CA 1
ATOM 1310 C C . VAL A 1 164 ? -2.044 -4.234 17.595 1.00 74.88 164 VAL A C 1
ATOM 1312 O O . VAL A 1 164 ? -2.384 -4.884 18.576 1.00 74.88 164 VAL A O 1
ATOM 1315 N N . ARG A 1 165 ? -1.213 -3.188 17.703 1.00 79.00 165 ARG A N 1
ATOM 1316 C CA . ARG A 1 165 ? -0.706 -2.641 18.977 1.00 79.00 165 ARG A CA 1
ATOM 1317 C C . ARG A 1 165 ? -1.528 -1.459 19.507 1.00 79.00 165 ARG A C 1
ATOM 1319 O O . ARG A 1 165 ? -1.072 -0.770 20.409 1.00 79.00 165 ARG A O 1
ATOM 1326 N N . GLY A 1 166 ? -2.678 -1.155 18.908 1.00 82.69 166 GLY A N 1
ATOM 1327 C CA . GLY A 1 166 ? -3.509 -0.006 19.278 1.00 82.69 166 GLY A CA 1
ATOM 1328 C C . GLY A 1 166 ? -3.008 1.351 18.762 1.00 82.69 166 GLY A C 1
ATOM 1329 O O . GLY A 1 166 ? -3.628 2.369 19.059 1.00 82.69 166 GLY A O 1
ATOM 1330 N N . ARG A 1 167 ? -1.916 1.382 17.985 1.00 86.69 167 ARG A N 1
ATOM 1331 C CA . ARG A 1 167 ? -1.277 2.616 17.497 1.00 86.69 167 ARG A CA 1
ATOM 1332 C C . ARG A 1 167 ? -1.785 3.005 16.111 1.00 86.69 167 ARG A C 1
ATOM 1334 O O . ARG A 1 167 ? -1.799 2.158 15.226 1.00 86.69 167 ARG A O 1
ATOM 1341 N N . THR A 1 168 ? -2.156 4.266 15.914 1.00 89.00 168 THR A N 1
ATOM 1342 C CA . THR A 1 168 ? -2.487 4.831 14.590 1.00 89.00 168 THR A CA 1
ATOM 1343 C C . THR A 1 168 ? -1.228 5.309 13.865 1.00 89.00 168 THR A C 1
ATOM 1345 O O . THR A 1 168 ? -0.151 5.316 14.463 1.00 89.00 168 THR A O 1
ATOM 1348 N N . LEU A 1 169 ? -1.337 5.755 12.608 1.00 87.94 169 LEU A N 1
ATOM 1349 C CA . LEU A 1 169 ? -0.192 6.290 11.850 1.00 87.94 169 LEU A CA 1
ATOM 1350 C C . LEU A 1 169 ? 0.511 7.453 12.563 1.00 87.94 169 LEU A C 1
ATOM 1352 O O . LEU A 1 169 ? 1.736 7.549 12.540 1.00 87.94 169 LEU A O 1
ATOM 1356 N N . LEU A 1 170 ? -0.253 8.281 13.282 1.00 88.75 170 LEU A N 1
ATOM 1357 C CA . LEU A 1 170 ? 0.285 9.378 14.091 1.00 88.75 170 LEU A CA 1
ATOM 1358 C C . LEU A 1 170 ? 1.127 8.881 15.290 1.00 88.75 170 LEU A C 1
ATOM 1360 O O . LEU A 1 170 ? 1.915 9.638 15.846 1.00 88.75 170 LEU A O 1
ATOM 1364 N N . MET A 1 171 ? 0.972 7.612 15.686 1.00 86.56 171 MET A N 1
ATOM 1365 C CA . MET A 1 171 ? 1.622 6.979 16.843 1.00 86.56 171 MET A CA 1
ATOM 1366 C C . MET A 1 171 ? 2.675 5.918 16.471 1.00 86.56 171 MET A C 1
ATOM 1368 O O . MET A 1 171 ? 3.431 5.471 17.338 1.00 86.56 171 MET A O 1
ATOM 1372 N N . THR A 1 172 ? 2.695 5.417 15.231 1.00 76.62 172 THR A N 1
ATOM 1373 C CA . THR A 1 172 ? 3.605 4.332 14.811 1.00 76.62 172 THR A CA 1
ATOM 1374 C C . THR A 1 172 ? 4.991 4.822 14.415 1.00 76.62 172 THR A C 1
ATOM 1376 O O . THR A 1 172 ? 5.889 3.998 14.220 1.00 76.62 172 THR A O 1
ATOM 1379 N N . LYS A 1 173 ? 5.204 6.138 14.340 1.00 65.25 173 LYS A N 1
ATOM 1380 C CA . LYS A 1 173 ? 6.469 6.699 13.877 1.00 65.25 173 LYS A CA 1
ATOM 1381 C C . LYS A 1 173 ? 7.598 6.400 14.853 1.00 65.25 173 LYS A C 1
ATOM 1383 O O . LYS A 1 173 ? 7.560 6.729 16.035 1.00 65.25 173 LYS A O 1
ATOM 1388 N N . ARG A 1 174 ? 8.605 5.714 14.319 1.00 55.28 174 ARG A N 1
ATOM 1389 C CA . ARG A 1 174 ? 9.895 5.515 14.963 1.00 55.28 174 ARG A CA 1
ATOM 1390 C C . ARG A 1 174 ? 10.713 6.765 14.686 1.00 55.28 174 ARG A C 1
ATOM 1392 O O . ARG A 1 174 ? 10.829 7.163 13.529 1.00 55.28 174 ARG A O 1
ATOM 1399 N N . CYS A 1 175 ? 11.319 7.333 15.720 1.00 46.00 175 CYS A N 1
ATOM 1400 C CA . CYS A 1 175 ? 12.532 8.122 15.559 1.00 46.00 175 CYS A CA 1
ATOM 1401 C C . CYS A 1 175 ? 13.579 7.166 14.983 1.00 46.00 175 CYS A C 1
ATOM 1403 O O . CYS A 1 175 ? 14.342 6.530 15.711 1.00 46.00 175 CYS A O 1
ATOM 1405 N N . GLU A 1 176 ? 13.568 6.960 13.672 1.00 49.34 176 GLU A N 1
ATOM 1406 C CA . GLU A 1 176 ? 14.757 6.458 13.018 1.00 49.34 176 GLU A CA 1
ATOM 1407 C C . GLU A 1 176 ? 15.784 7.567 13.197 1.00 49.34 176 GLU A C 1
ATOM 1409 O O . GLU A 1 176 ? 15.622 8.692 12.722 1.00 49.34 176 GLU A O 1
ATOM 1414 N N . THR A 1 177 ? 16.764 7.272 14.047 1.00 42.81 177 THR A N 1
ATOM 1415 C CA . THR A 1 177 ? 17.838 8.170 14.451 1.00 42.81 177 THR A CA 1
ATOM 1416 C C . THR A 1 177 ? 18.379 8.908 13.228 1.00 42.81 177 THR A C 1
ATOM 1418 O O . THR A 1 177 ? 19.022 8.293 12.381 1.00 42.81 177 THR A O 1
ATOM 1421 N N . GLY A 1 178 ? 18.098 10.211 13.131 1.00 55.31 178 GLY A N 1
ATOM 1422 C CA . GLY A 1 178 ? 18.567 11.067 12.037 1.00 55.31 178 GLY A CA 1
ATOM 1423 C C . GLY A 1 178 ? 17.485 11.731 11.180 1.00 55.31 178 GLY A C 1
ATOM 1424 O O . GLY A 1 178 ? 17.835 12.581 10.362 1.00 55.31 178 GLY A O 1
ATOM 1425 N N . LEU A 1 179 ? 16.194 11.419 11.353 1.00 61.16 179 LEU A N 1
ATOM 1426 C CA . LEU A 1 179 ? 15.134 12.200 10.703 1.00 61.16 179 LEU A CA 1
ATOM 1427 C C . LEU A 1 179 ? 15.078 13.619 11.288 1.00 61.16 179 LEU A C 1
ATOM 1429 O O . LEU A 1 179 ? 15.012 13.813 12.501 1.00 61.16 179 LEU A O 1
ATOM 1433 N N . TYR A 1 180 ? 15.105 14.630 10.417 1.00 71.38 180 TYR A N 1
ATOM 1434 C CA . TYR A 1 180 ? 14.927 16.017 10.837 1.00 71.38 180 TYR A CA 1
ATOM 1435 C C . TYR A 1 180 ? 13.523 16.183 11.424 1.00 71.38 180 TYR A C 1
ATOM 1437 O O . TYR A 1 180 ? 12.544 15.882 10.747 1.00 71.38 180 TYR A O 1
ATOM 1445 N N . PHE A 1 181 ? 13.423 16.730 12.640 1.00 79.12 181 PHE A N 1
ATOM 1446 C CA . PHE A 1 181 ? 12.162 17.046 13.334 1.00 79.12 181 PHE A CA 1
ATOM 1447 C C . PHE A 1 181 ? 11.116 17.730 12.430 1.00 79.12 181 PHE A C 1
ATOM 1449 O O . PHE A 1 181 ? 9.918 17.488 12.544 1.00 79.12 181 PHE A O 1
ATOM 1456 N N . LYS A 1 182 ? 11.582 18.522 11.455 1.00 83.69 182 LYS A N 1
ATOM 1457 C CA . LYS A 1 182 ? 10.762 19.101 10.384 1.00 83.69 182 LYS A CA 1
ATOM 1458 C C . LYS A 1 182 ? 9.859 18.070 9.689 1.00 83.69 182 LYS A C 1
ATOM 1460 O O . LYS A 1 182 ? 8.678 18.338 9.517 1.00 83.69 182 LYS A O 1
ATOM 1465 N N . TYR A 1 183 ? 10.389 16.915 9.299 1.00 82.69 183 TYR A N 1
ATOM 1466 C CA . TYR A 1 183 ? 9.628 15.913 8.559 1.00 82.69 183 TYR A CA 1
ATOM 1467 C C . TYR A 1 183 ? 8.549 15.242 9.408 1.00 82.69 183 TYR A C 1
ATOM 1469 O O . TYR A 1 183 ? 7.465 14.964 8.907 1.00 82.69 183 TYR A O 1
ATOM 1477 N N . ILE A 1 184 ? 8.827 15.042 10.698 1.00 82.25 184 ILE A N 1
ATOM 1478 C CA . ILE A 1 184 ? 7.848 14.535 11.665 1.00 82.25 184 ILE A CA 1
ATOM 1479 C C . ILE A 1 184 ? 6.672 15.515 11.771 1.00 82.25 184 ILE A C 1
ATOM 1481 O O . ILE A 1 184 ? 5.515 15.101 11.750 1.00 82.25 184 ILE A O 1
ATOM 1485 N N . LEU A 1 185 ? 6.960 16.820 11.830 1.00 86.62 185 LEU A N 1
ATOM 1486 C CA . LEU A 1 185 ? 5.928 17.857 11.864 1.00 86.62 185 LEU A CA 1
ATOM 1487 C C . LEU A 1 185 ? 5.136 17.955 10.558 1.00 86.62 185 LEU A C 1
ATOM 1489 O O . LEU A 1 185 ? 3.919 18.111 10.612 1.00 86.62 185 LEU A O 1
ATOM 1493 N N . GLU A 1 186 ? 5.797 17.877 9.402 1.00 88.69 186 GLU A N 1
ATOM 1494 C CA . GLU A 1 186 ? 5.120 17.887 8.098 1.00 88.69 186 GLU A CA 1
ATOM 1495 C C . GLU A 1 186 ? 4.182 16.686 7.954 1.00 88.69 186 GLU A C 1
ATOM 1497 O O . GLU A 1 186 ? 3.049 16.841 7.500 1.00 88.69 186 GLU A O 1
ATOM 1502 N N . GLU A 1 187 ? 4.612 15.510 8.407 1.00 87.38 187 GLU A N 1
ATOM 1503 C CA . GLU A 1 187 ? 3.794 14.306 8.337 1.00 87.38 187 GLU A CA 1
ATOM 1504 C C . GLU A 1 187 ? 2.618 14.382 9.304 1.00 87.38 187 GLU A C 1
ATOM 1506 O O . GLU A 1 187 ? 1.482 14.106 8.921 1.00 87.38 187 GLU A O 1
ATOM 1511 N N . ALA A 1 188 ? 2.864 14.812 10.544 1.00 89.50 188 ALA A N 1
ATOM 1512 C CA . ALA A 1 188 ? 1.804 15.038 11.514 1.00 89.50 188 ALA A CA 1
ATOM 1513 C C . ALA A 1 188 ? 0.788 16.059 10.986 1.00 89.50 188 ALA A C 1
ATOM 1515 O O . ALA A 1 188 ? -0.414 15.823 11.075 1.00 89.50 188 ALA A O 1
ATOM 1516 N N . ALA A 1 189 ? 1.246 17.160 10.384 1.00 91.88 189 ALA A N 1
ATOM 1517 C CA . ALA A 1 189 ? 0.371 18.152 9.772 1.00 91.88 189 ALA A CA 1
ATOM 1518 C C . ALA A 1 189 ? -0.465 17.551 8.632 1.00 91.88 189 ALA A C 1
ATOM 1520 O O . ALA A 1 189 ? -1.671 17.801 8.572 1.00 91.88 189 ALA A O 1
ATOM 1521 N N . TRP A 1 190 ? 0.139 16.725 7.771 1.00 93.69 190 TRP A N 1
ATOM 1522 C CA . TRP A 1 190 ? -0.578 16.027 6.704 1.00 93.69 190 TRP A CA 1
ATOM 1523 C C . TRP A 1 190 ? -1.634 15.067 7.274 1.00 93.69 190 TRP A C 1
ATOM 1525 O O . TRP A 1 190 ? -2.807 15.179 6.921 1.00 93.69 190 TRP A O 1
ATOM 1535 N N . LEU A 1 191 ? -1.269 14.197 8.223 1.00 93.00 191 LEU A N 1
ATOM 1536 C CA . LEU A 1 191 ? -2.181 13.240 8.866 1.00 93.00 191 LEU A CA 1
ATOM 1537 C C . LEU A 1 191 ? -3.351 13.938 9.574 1.00 93.00 191 LEU A C 1
ATOM 1539 O O . LEU A 1 191 ? -4.501 13.522 9.427 1.00 93.00 191 LEU A O 1
ATOM 1543 N N . LEU A 1 192 ? -3.080 15.019 10.311 1.00 93.81 192 LEU A N 1
ATOM 1544 C CA . LEU A 1 192 ? -4.113 15.835 10.955 1.00 93.81 192 LEU A CA 1
ATOM 1545 C C . LEU A 1 192 ? -5.039 16.477 9.915 1.00 93.81 192 LEU A C 1
ATOM 1547 O O . LEU A 1 192 ? -6.256 16.465 10.090 1.00 93.81 192 LEU A O 1
ATOM 1551 N N . GLY A 1 193 ? -4.486 16.966 8.801 1.00 94.69 193 GLY A N 1
ATOM 1552 C CA . GLY A 1 193 ? -5.256 17.483 7.666 1.00 94.69 193 GLY A CA 1
ATOM 1553 C C . GLY A 1 193 ? -6.147 16.431 6.995 1.00 94.69 193 GLY A C 1
ATOM 1554 O O . GLY A 1 193 ? -7.183 16.777 6.431 1.00 94.69 193 GLY A O 1
ATOM 1555 N N . LYS A 1 194 ? -5.787 15.147 7.098 1.00 94.81 194 LYS A N 1
ATOM 1556 C CA . LYS A 1 194 ? -6.587 14.000 6.643 1.00 94.81 194 LYS A CA 1
ATOM 1557 C C . LYS A 1 194 ? -7.537 13.435 7.711 1.00 94.81 194 LYS A C 1
ATOM 1559 O O . LYS A 1 194 ? -8.247 12.469 7.446 1.00 94.81 194 LYS A O 1
ATOM 1564 N N . GLY A 1 195 ? -7.599 14.046 8.896 1.00 93.62 195 GLY A N 1
ATOM 1565 C CA . GLY A 1 195 ? -8.563 13.703 9.948 1.00 93.62 195 GLY A CA 1
ATOM 1566 C C . GLY A 1 195 ? -8.052 12.763 11.044 1.00 93.62 195 GLY A C 1
ATOM 1567 O O . GLY A 1 195 ? -8.865 12.270 11.832 1.00 93.62 195 GLY A O 1
ATOM 1568 N N . ALA A 1 196 ? -6.737 12.524 11.134 1.00 92.69 196 ALA A N 1
ATOM 1569 C CA . ALA A 1 196 ? -6.148 11.798 12.261 1.00 92.69 196 ALA A CA 1
ATOM 1570 C C . ALA A 1 196 ? -6.479 12.484 13.600 1.00 92.69 196 ALA A C 1
ATOM 1572 O O . ALA A 1 196 ? -6.510 13.714 13.688 1.00 92.69 196 ALA A O 1
ATOM 1573 N N . GLN A 1 197 ? -6.718 11.702 14.656 1.00 93.62 197 GLN A N 1
ATOM 1574 C CA . GLN A 1 197 ? -7.191 12.227 15.940 1.00 93.62 197 GLN A CA 1
ATOM 1575 C C . GLN A 1 197 ? -6.021 12.494 16.910 1.00 93.62 197 GLN A C 1
ATOM 1577 O O . GLN A 1 197 ? -5.470 11.547 17.480 1.00 93.62 197 GLN A O 1
ATOM 1582 N N . PRO A 1 198 ? -5.653 13.763 17.189 1.00 91.69 198 PRO A N 1
ATOM 1583 C CA . PRO A 1 198 ? -4.465 14.089 17.992 1.00 91.69 198 PRO A CA 1
ATOM 1584 C C . PRO A 1 198 ? -4.572 13.668 19.464 1.00 91.69 198 PRO A C 1
ATOM 1586 O O . PRO A 1 198 ? -3.559 13.426 20.119 1.00 91.69 198 PRO A O 1
ATOM 1589 N N . TYR A 1 199 ? -5.793 13.574 19.994 1.00 93.38 199 TYR A N 1
ATOM 1590 C CA . TYR A 1 199 ? -6.053 13.242 21.399 1.00 93.38 199 TYR A CA 1
ATOM 1591 C C . TYR A 1 199 ? -6.498 11.797 21.607 1.00 93.38 199 TYR A C 1
ATOM 1593 O O . TYR A 1 199 ? -6.865 11.416 22.719 1.00 93.38 199 TYR A O 1
ATOM 1601 N N . ARG A 1 200 ? -6.459 10.973 20.554 1.00 90.25 200 ARG A N 1
ATOM 1602 C CA . ARG A 1 200 ? -6.707 9.542 20.686 1.00 90.25 200 ARG A CA 1
ATOM 1603 C C . ARG A 1 200 ? -5.688 8.947 21.650 1.00 90.25 200 ARG A C 1
ATOM 1605 O O . ARG A 1 200 ? -4.495 9.208 21.526 1.00 90.25 200 ARG A O 1
ATOM 1612 N N . LEU A 1 201 ? -6.164 8.150 22.599 1.00 90.75 201 LEU A N 1
ATOM 1613 C CA . LEU A 1 201 ? -5.309 7.529 23.601 1.00 90.75 201 LEU A CA 1
ATOM 1614 C C . LEU A 1 201 ? -4.827 6.158 23.122 1.00 90.75 201 LEU A C 1
ATOM 1616 O O . LEU A 1 201 ? -5.625 5.327 22.690 1.00 90.75 201 LEU A O 1
ATOM 1620 N N . CYS A 1 202 ? -3.531 5.910 23.268 1.00 87.62 202 CYS A N 1
ATOM 1621 C CA . CYS A 1 202 ? -2.928 4.582 23.249 1.00 87.62 202 CYS A CA 1
ATOM 1622 C C . CYS A 1 202 ? -2.192 4.408 24.576 1.00 87.62 202 CYS A C 1
ATOM 1624 O O . CYS A 1 202 ? -1.316 5.208 24.890 1.00 87.62 202 CYS A O 1
ATOM 1626 N N . GLU A 1 203 ? -2.577 3.411 25.380 1.00 87.81 203 GLU A N 1
ATOM 1627 C CA . GLU A 1 203 ? -1.990 3.185 26.715 1.00 87.81 203 GLU A CA 1
ATOM 1628 C C . GLU A 1 203 ? -2.002 4.464 27.587 1.00 87.81 203 GLU A C 1
ATOM 1630 O O . GLU A 1 203 ? -1.017 4.816 28.230 1.00 87.81 203 GLU A O 1
ATOM 1635 N N . ASN A 1 204 ? -3.122 5.203 27.568 1.00 88.62 204 ASN A N 1
ATOM 1636 C CA . ASN A 1 204 ? -3.308 6.510 28.226 1.00 88.62 204 ASN A CA 1
ATOM 1637 C C . ASN A 1 204 ? -2.403 7.652 27.722 1.00 88.62 204 ASN A C 1
ATOM 1639 O O . ASN A 1 204 ? -2.430 8.745 28.284 1.00 88.62 204 ASN A O 1
ATOM 1643 N N . THR A 1 205 ? -1.647 7.441 26.645 1.00 89.00 205 THR A N 1
ATOM 1644 C CA . THR A 1 205 ? -0.821 8.471 26.006 1.00 89.00 205 THR A CA 1
ATOM 1645 C C . THR A 1 205 ? -1.550 9.041 24.784 1.00 89.00 205 THR A C 1
ATOM 1647 O O . THR A 1 205 ? -1.918 8.270 23.892 1.00 89.00 205 THR A O 1
ATOM 1650 N N . PRO A 1 206 ? -1.786 10.366 24.709 1.00 91.31 206 PRO A N 1
ATOM 1651 C CA . PRO A 1 206 ? -2.364 11.004 23.527 1.00 91.31 206 PRO A CA 1
ATOM 1652 C C . PRO A 1 206 ? -1.481 10.843 22.285 1.00 91.31 206 PRO A C 1
ATOM 1654 O O . PRO A 1 206 ? -0.259 10.940 22.383 1.00 91.31 206 PRO A O 1
ATOM 1657 N N . ALA A 1 207 ? -2.091 10.682 21.109 1.00 89.00 207 ALA A N 1
ATOM 1658 C CA . ALA A 1 207 ? -1.386 10.527 19.834 1.00 89.00 207 ALA A CA 1
ATOM 1659 C C . ALA A 1 207 ? -0.344 11.629 19.591 1.00 89.00 207 ALA A C 1
ATOM 1661 O O . ALA A 1 207 ? 0.786 11.349 19.205 1.00 89.00 207 ALA A O 1
ATOM 1662 N N . LEU A 1 208 ? -0.693 12.878 19.901 1.00 87.38 208 LEU A N 1
ATOM 1663 C CA . LEU A 1 208 ? 0.184 14.032 19.718 1.00 87.38 208 LEU A CA 1
ATOM 1664 C C . LEU A 1 208 ? 1.475 13.958 20.553 1.00 87.38 208 LEU A C 1
ATOM 1666 O O . LEU A 1 208 ? 2.491 14.526 20.161 1.00 87.38 208 LEU A O 1
ATOM 1670 N N . HIS A 1 209 ? 1.476 13.237 21.679 1.00 86.62 209 HIS A N 1
ATOM 1671 C CA . HIS A 1 209 ? 2.694 13.057 22.473 1.00 86.62 209 HIS A CA 1
ATOM 1672 C C . HIS A 1 209 ? 3.721 12.198 21.722 1.00 86.62 209 HIS A C 1
ATOM 1674 O O . HIS A 1 209 ? 4.913 12.459 21.827 1.00 86.62 209 HIS A O 1
ATOM 1680 N N . PHE A 1 210 ? 3.285 11.243 20.897 1.00 81.94 210 PHE A N 1
ATOM 1681 C CA . PHE A 1 210 ? 4.199 10.466 20.054 1.00 81.94 210 PHE A CA 1
ATOM 1682 C C . PHE A 1 210 ? 4.895 11.329 18.994 1.00 81.94 210 PHE A C 1
ATOM 1684 O O . PHE A 1 210 ? 5.984 10.978 18.568 1.00 81.94 210 PHE A O 1
ATOM 1691 N N . VAL A 1 211 ? 4.307 12.468 18.608 1.00 79.19 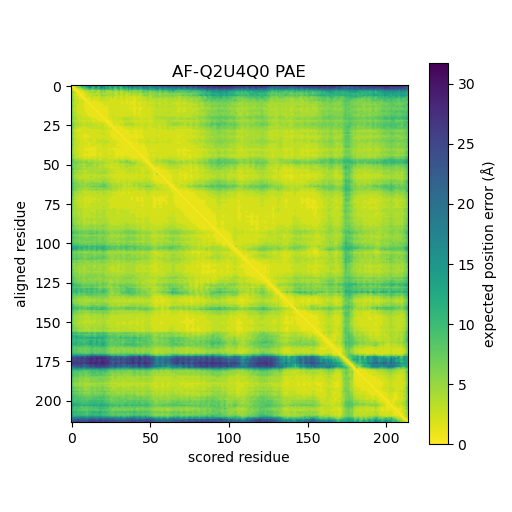211 VAL A N 1
ATOM 1692 C CA . VAL A 1 211 ? 4.912 13.441 17.681 1.00 79.19 211 VAL A CA 1
ATOM 1693 C C . VAL A 1 211 ? 5.909 14.350 18.406 1.00 79.19 211 VAL A C 1
ATOM 1695 O O . VAL A 1 211 ? 6.983 14.633 17.888 1.00 79.19 211 VAL A O 1
ATOM 1698 N N . GLY A 1 212 ? 5.556 14.823 19.607 1.00 66.94 212 GLY A N 1
ATOM 1699 C CA . GLY A 1 212 ? 6.375 15.768 20.378 1.00 66.94 212 GLY A CA 1
ATOM 1700 C C . GLY A 1 212 ? 7.593 15.152 21.075 1.00 66.94 212 GLY A C 1
ATOM 1701 O O . GLY A 1 212 ? 8.514 15.884 21.428 1.00 66.94 212 GLY A O 1
ATOM 1702 N N . PHE A 1 213 ? 7.598 13.832 21.274 1.00 59.38 213 PHE A N 1
ATOM 1703 C CA . PHE A 1 213 ? 8.716 13.079 21.855 1.00 59.38 213 PHE A CA 1
ATOM 1704 C C . PHE A 1 213 ? 9.479 12.234 20.818 1.00 59.38 213 PHE A C 1
ATOM 1706 O O . PHE A 1 213 ? 10.250 11.358 21.217 1.00 59.38 213 PHE A O 1
ATOM 1713 N N . ALA A 1 214 ? 9.249 12.476 19.519 1.00 54.22 214 ALA A N 1
ATOM 1714 C CA . ALA A 1 214 ? 9.961 11.815 18.429 1.00 54.22 214 ALA A CA 1
ATOM 1715 C C . ALA A 1 214 ? 11.236 12.560 17.978 1.00 54.22 214 ALA A C 1
ATOM 1717 O O . ALA A 1 214 ? 11.288 13.799 18.133 1.00 54.22 214 ALA A O 1
#

Foldseek 3Di:
DPVVLLVCLLPLVSLVVCVVVVDQDEVSNLVSVQVNVPLNSNLVNLVVLSYDLDLVLLLSQLVRPDVVSNVSSLVSVLVLQVLLLVLLVVPPDPVRCVVLVPDPQAGDFQSLVVSVVVCVVVVHDSRSNDDPDGDGSVVSNQQSVVSVVVSCVSGNLDQADAHPQRAGVLQPDDCPPPDDLVSLVSVNVSSVVSPHAQQDDRVNDGSVVSSVVD